Protein AF-0000000076354008 (afdb_homodimer)

Solvent-accessible surface area (backbone atoms only — not comparable to full-atom values): 15689 Å² total; per-residue (Å²): 130,70,55,73,62,83,75,73,84,52,68,39,46,54,53,15,53,52,26,42,50,52,46,31,65,68,26,72,56,60,65,68,57,54,39,51,48,44,28,48,53,22,58,41,40,62,17,55,26,53,34,47,40,30,50,56,53,35,44,76,72,66,53,53,67,70,52,66,71,35,50,87,50,47,90,81,48,86,83,58,52,73,61,53,48,25,49,47,52,38,44,51,21,31,67,49,20,56,77,75,41,81,32,43,42,71,68,45,49,50,54,29,53,74,70,34,53,71,56,29,49,49,18,52,41,48,47,49,15,51,44,52,22,50,34,30,40,38,46,50,34,36,50,58,56,85,64,74,132,129,70,55,73,63,83,74,72,84,52,66,40,45,52,52,15,52,52,26,42,50,52,47,30,65,68,25,72,58,57,65,67,56,52,39,51,47,43,27,47,53,20,59,41,41,62,17,56,25,52,34,48,39,30,51,55,52,35,44,76,71,67,51,53,66,68,52,66,69,36,53,88,50,47,91,80,48,87,83,59,53,71,62,54,47,24,50,47,51,39,44,52,23,32,67,49,20,56,78,75,40,81,32,43,43,70,67,44,48,51,53,29,53,74,69,35,54,71,56,28,48,50,19,52,41,48,46,47,14,50,45,51,22,48,34,28,40,36,46,50,32,36,50,58,56,85,64,74,131

Radius of gyration: 18.56 Å; Cα contacts (8 Å, |Δi|>4): 445; chains: 2; bounding box: 44×52×42 Å

Organism: Streptomyces venezuelae (NCBI:txid54571)

pLDDT: mean 92.43, std 8.51, range [55.78, 98.44]

InterPro domains:
  IPR003779 Alkyl hydroperoxide reductase AhpD/CMD-like [PF02627] (11-93)
  IPR004675 Alkylhydroperoxidase AhpD core [TIGR00778] (28-76)
  IPR029032 AhpD-like [G3DSA:1.20.1290.10] (2-147)
  IPR029032 AhpD-like [SSF69118] (8-143)

Secondary structure (DSSP, 8-state):
---S--PPPPHHHHHHHHHHHHHHHTT---HHHHHHHHHHHHHHHT-HHHHHHHHHHHHHTT--HHHHHHGGGGGG-SSS-HHHHHHHHHHHHHH--GGG---S-HHHHHHHHTT--HHHHHHHHHHHHHHHHHHHHHHHHTPPTT---/---S--PPPPHHHHHHHHHHHHHHHTT---HHHHHHHHHHHHHHHT-HHHHHHHHHHHHHTT--HHHHHHGGGGGG-SSS-HHHHHHHHHHHHHH--GGG---S-HHHHHHHHTT--HHHHHHHHHHHHHHHHHHHHHHHHTPPTT---

Foldseek 3Di:
DDFQDPDDDDVVVVVVVVVLVVLLVVLPDDPLLLLLLLLQLLVVLVQAQSNQLSVVVNVVVPDDPVCSVCSVVVVPDPPDDLQSVLLNLLLVLCSPCPDNRPRQDPVSVVSNVVPGPPSNVVSSSSSSVVSSVCSVVCVVRVPDHDDHD/DDFQDPDDDDVVVVVVVVVLVVLLVVLPDDPLLLLLLLLQLLVVLVQAQSNQLSVVVNVVVPDDPVCSVCSVVVVPDPPDDLQSVLLNLLLVLCSPCPDNRPRQDPVSVVSNVVPGPPSNVVSSSSSSVVSSVCSVVCVVRVPDHDDHD

Structure (mmCIF, N/CA/C/O backbone):
data_AF-0000000076354008-model_v1
#
loop_
_entity.id
_entity.type
_entity.pdbx_description
1 polymer Alkylhydroperoxidase
#
loop_
_atom_site.group_PDB
_atom_site.id
_atom_site.type_symbol
_atom_site.label_atom_id
_atom_site.label_alt_id
_atom_site.label_comp_id
_atom_site.label_asym_id
_atom_site.label_entity_id
_atom_site.label_seq_id
_atom_site.pdbx_PDB_ins_code
_atom_site.Cartn_x
_atom_site.Cartn_y
_atom_site.Cartn_z
_atom_site.occupancy
_atom_site.B_iso_or_equiv
_atom_site.auth_seq_id
_atom_site.auth_comp_id
_atom_site.auth_asym_id
_atom_site.auth_atom_id
_atom_site.pdbx_PDB_model_num
ATOM 1 N N . MET A 1 1 ? 21.531 -6.805 8.617 1 60.81 1 MET A N 1
ATOM 2 C CA . MET A 1 1 ? 20.828 -7.539 7.574 1 60.81 1 MET A CA 1
ATOM 3 C C . MET A 1 1 ? 21.016 -6.867 6.215 1 60.81 1 MET A C 1
ATOM 5 O O . MET A 1 1 ? 21.156 -5.648 6.137 1 60.81 1 MET A O 1
ATOM 9 N N . GLU A 1 2 ? 21.469 -7.582 5.234 1 74.44 2 GLU A N 1
ATOM 10 C CA . GLU A 1 2 ? 21.734 -7.066 3.893 1 74.44 2 GLU A CA 1
ATOM 11 C C . GLU A 1 2 ? 20.469 -7.086 3.039 1 74.44 2 GLU A C 1
ATOM 13 O O . GLU A 1 2 ? 19.578 -7.906 3.262 1 74.44 2 GLU A O 1
ATOM 18 N N . ALA A 1 3 ? 20.453 -6.113 2.117 1 80 3 ALA A N 1
ATOM 19 C CA . ALA A 1 3 ? 19.328 -6.078 1.177 1 80 3 ALA A CA 1
ATOM 20 C C . ALA A 1 3 ? 19.25 -7.379 0.385 1 80 3 ALA A C 1
ATOM 22 O O . ALA A 1 3 ? 20.266 -7.938 -0.019 1 80 3 ALA A O 1
ATOM 23 N N . ARG A 1 4 ? 18.047 -7.883 0.101 1 85.75 4 ARG A N 1
ATOM 24 C CA . ARG A 1 4 ? 17.828 -9.172 -0.548 1 85.75 4 ARG A CA 1
ATOM 25 C C . ARG A 1 4 ? 17.969 -9.055 -2.062 1 85.75 4 ARG A C 1
ATOM 27 O O . ARG A 1 4 ? 18.172 -10.055 -2.752 1 85.75 4 ARG A O 1
ATOM 34 N N . MET A 1 5 ? 17.734 -7.844 -2.535 1 80.94 5 MET A N 1
ATOM 35 C CA . MET A 1 5 ? 17.812 -7.645 -3.979 1 80.94 5 MET A CA 1
ATOM 36 C C . MET A 1 5 ? 18.859 -6.594 -4.328 1 80.94 5 MET A C 1
ATOM 38 O O . MET A 1 5 ? 19.047 -5.625 -3.592 1 80.94 5 MET A O 1
ATOM 42 N N . LYS A 1 6 ? 19.547 -6.957 -5.363 1 68.06 6 LYS A N 1
ATOM 43 C CA . LYS A 1 6 ? 20.562 -6.047 -5.871 1 68.06 6 LYS A CA 1
ATOM 44 C C . LYS A 1 6 ? 20.047 -5.242 -7.059 1 68.06 6 LYS A C 1
ATOM 46 O O . LYS A 1 6 ? 20.781 -4.441 -7.641 1 68.06 6 LYS A O 1
ATOM 51 N N . ALA A 1 7 ? 18.906 -5.512 -7.355 1 63.34 7 ALA A N 1
ATOM 52 C CA . ALA A 1 7 ? 18.5 -5.059 -8.68 1 63.34 7 ALA A CA 1
ATOM 53 C C . ALA A 1 7 ? 18.328 -3.539 -8.711 1 63.34 7 ALA A C 1
ATOM 55 O O . ALA A 1 7 ? 17.969 -2.924 -7.703 1 63.34 7 ALA A O 1
ATOM 56 N N . ALA A 1 8 ? 18.875 -2.936 -9.781 1 60.31 8 ALA A N 1
ATOM 57 C CA . ALA A 1 8 ? 18.797 -1.521 -10.133 1 60.31 8 ALA A CA 1
ATOM 58 C C . ALA A 1 8 ? 17.344 -1.045 -10.211 1 60.31 8 ALA A C 1
ATOM 60 O O . ALA A 1 8 ? 16.438 -1.842 -10.461 1 60.31 8 ALA A O 1
ATOM 61 N N . ALA A 1 9 ? 17.281 0.147 -10.086 1 67.5 9 ALA A N 1
ATOM 62 C CA . ALA A 1 9 ? 15.984 0.809 -10.203 1 67.5 9 ALA A CA 1
ATOM 63 C C . ALA A 1 9 ? 15.391 0.615 -11.594 1 67.5 9 ALA A C 1
ATOM 65 O O . ALA A 1 9 ? 16.078 0.789 -12.602 1 67.5 9 ALA A O 1
ATOM 66 N N . ASN A 1 10 ? 14.266 0.086 -11.789 1 85.88 10 ASN A N 1
ATOM 67 C CA . ASN A 1 10 ? 13.492 -0.002 -13.023 1 85.88 10 ASN A CA 1
ATOM 68 C C . ASN A 1 10 ? 13 1.37 -13.477 1 85.88 10 ASN A C 1
ATOM 70 O O . ASN A 1 10 ? 12.281 2.053 -12.75 1 85.88 10 ASN A O 1
ATOM 74 N N . PRO A 1 11 ? 13.445 1.815 -14.703 1 89.56 11 PRO A N 1
ATOM 75 C CA . PRO A 1 11 ? 13.094 3.16 -15.164 1 89.56 11 PRO A CA 1
ATOM 76 C C . PRO A 1 11 ? 11.586 3.404 -15.172 1 89.56 11 PRO A C 1
ATOM 78 O O . PRO A 1 11 ? 11.141 4.527 -14.914 1 89.56 11 PRO A O 1
ATOM 81 N N . ASP A 1 12 ? 10.836 2.43 -15.469 1 92.62 12 ASP A N 1
ATOM 82 C CA . ASP A 1 12 ? 9.383 2.588 -15.461 1 92.62 12 ASP A CA 1
ATOM 83 C C . ASP A 1 12 ? 8.867 2.869 -14.047 1 92.62 12 ASP A C 1
ATOM 85 O O . ASP A 1 12 ? 7.957 3.68 -13.867 1 92.62 12 ASP A O 1
ATOM 89 N N . VAL A 1 13 ? 9.461 2.207 -13.117 1 93.19 13 VAL A N 1
ATOM 90 C CA . VAL A 1 13 ? 9.062 2.43 -11.734 1 93.19 13 VAL A CA 1
ATOM 91 C C . VAL A 1 13 ? 9.438 3.848 -11.305 1 93.19 13 VAL A C 1
ATOM 93 O O . VAL A 1 13 ? 8.641 4.551 -10.688 1 93.19 13 VAL A O 1
ATOM 96 N N . THR A 1 14 ? 10.609 4.227 -11.711 1 93.31 14 THR A N 1
ATOM 97 C CA . THR A 1 14 ? 11.062 5.57 -11.391 1 93.31 14 THR A CA 1
ATOM 98 C C . THR A 1 14 ? 10.133 6.621 -11.984 1 93.31 14 THR A C 1
ATOM 100 O O . THR A 1 14 ? 9.727 7.562 -11.305 1 93.31 14 THR A O 1
ATOM 103 N N . THR A 1 15 ? 9.766 6.465 -13.211 1 94.56 15 THR A N 1
ATOM 104 C CA . THR A 1 15 ? 8.859 7.379 -13.891 1 94.56 15 THR A CA 1
ATOM 105 C C . THR A 1 15 ? 7.496 7.395 -13.203 1 94.56 15 THR A C 1
ATOM 107 O O . THR A 1 15 ? 6.906 8.461 -13 1 94.56 15 THR A O 1
ATOM 110 N N . ALA A 1 16 ? 6.996 6.289 -12.852 1 95.69 16 ALA A N 1
ATOM 111 C CA . ALA A 1 16 ? 5.703 6.18 -12.18 1 95.69 16 ALA A CA 1
ATOM 112 C C . ALA A 1 16 ? 5.703 6.941 -10.852 1 95.69 16 ALA A C 1
ATOM 114 O O . ALA A 1 16 ? 4.785 7.719 -10.578 1 95.69 16 ALA A O 1
ATOM 115 N N . ILE A 1 17 ? 6.77 6.727 -10.078 1 94.88 17 ILE A N 1
ATOM 116 C CA . ILE A 1 17 ? 6.875 7.363 -8.773 1 94.88 17 ILE A CA 1
ATOM 117 C C . ILE A 1 17 ? 6.914 8.883 -8.945 1 94.88 17 ILE A C 1
ATOM 119 O O . ILE A 1 17 ? 6.281 9.617 -8.18 1 94.88 17 ILE A O 1
ATOM 123 N N . GLN A 1 18 ? 7.582 9.375 -9.938 1 95.19 18 GLN A N 1
ATOM 124 C CA . GLN A 1 18 ? 7.664 10.805 -10.219 1 95.19 18 GLN A CA 1
ATOM 125 C C . GLN A 1 18 ? 6.285 11.383 -10.516 1 95.19 18 GLN A C 1
ATOM 127 O O . GLN A 1 18 ? 5.941 12.461 -10.023 1 95.19 18 GLN A O 1
ATOM 132 N N . HIS A 1 19 ? 5.523 10.68 -11.281 1 95.44 19 HIS A N 1
ATOM 133 C CA . HIS A 1 19 ? 4.18 11.148 -11.609 1 95.44 19 HIS A CA 1
ATOM 134 C C . HIS A 1 19 ? 3.271 11.117 -10.383 1 95.44 19 HIS A C 1
ATOM 136 O O . HIS A 1 19 ? 2.418 11.992 -10.227 1 95.44 19 HIS A O 1
ATOM 142 N N . LEU A 1 20 ? 3.434 10.172 -9.547 1 96.69 20 LEU A N 1
ATOM 143 C CA . LEU A 1 20 ? 2.625 10.117 -8.336 1 96.69 20 LEU A CA 1
ATOM 144 C C . LEU A 1 20 ? 2.945 11.281 -7.41 1 96.69 20 LEU A C 1
ATOM 146 O O . LEU A 1 20 ? 2.039 11.922 -6.871 1 96.69 20 LEU A O 1
ATOM 150 N N . TYR A 1 21 ? 4.238 11.594 -7.289 1 95.75 21 TYR A N 1
ATOM 151 C CA . TYR A 1 21 ? 4.605 12.734 -6.457 1 95.75 21 TYR A CA 1
ATOM 152 C C . TYR A 1 21 ? 4.102 14.039 -7.066 1 95.75 21 TYR A C 1
ATOM 154 O O . TYR A 1 21 ? 3.678 14.945 -6.348 1 95.75 21 TYR A O 1
ATOM 162 N N . LYS A 1 22 ? 4.203 14.133 -8.391 1 95.81 22 LYS A N 1
ATOM 163 C CA . LYS A 1 22 ? 3.652 15.312 -9.062 1 95.81 22 LYS A CA 1
ATOM 164 C C . LYS A 1 22 ? 2.172 15.484 -8.734 1 95.81 22 LYS A C 1
ATOM 166 O O . LYS A 1 22 ? 1.725 16.594 -8.422 1 95.81 22 LYS A O 1
ATOM 171 N N . ALA A 1 23 ? 1.402 14.445 -8.758 1 95.81 23 ALA A N 1
ATOM 172 C CA . ALA A 1 23 ? -0.022 14.477 -8.438 1 95.81 23 ALA A CA 1
ATOM 173 C C . ALA A 1 23 ? -0.248 14.875 -6.98 1 95.81 23 ALA A C 1
ATOM 175 O O . ALA A 1 23 ? -1.118 15.695 -6.684 1 95.81 23 ALA A O 1
ATOM 176 N N . ILE A 1 24 ? 0.525 14.32 -6.102 1 96.94 24 ILE A N 1
ATOM 177 C CA . ILE A 1 24 ? 0.401 14.602 -4.672 1 96.94 24 ILE A CA 1
ATOM 178 C C . ILE A 1 24 ? 0.664 16.078 -4.414 1 96.94 24 ILE A C 1
ATOM 180 O O . ILE A 1 24 ? -0.13 16.75 -3.75 1 96.94 24 ILE A O 1
ATOM 184 N N . HIS A 1 25 ? 1.721 16.609 -5 1 95.12 25 HIS A N 1
ATOM 185 C CA . HIS A 1 25 ? 2.15 17.969 -4.711 1 95.12 25 HIS A CA 1
ATOM 186 C C . HIS A 1 25 ? 1.235 18.984 -5.383 1 95.12 25 HIS A C 1
ATOM 188 O O . HIS A 1 25 ? 1.152 20.141 -4.945 1 95.12 25 HIS A O 1
ATOM 194 N N . SER A 1 26 ? 0.533 18.531 -6.348 1 94.88 26 SER A N 1
ATOM 195 C CA . SER A 1 26 ? -0.399 19.438 -7.023 1 94.88 26 SER A CA 1
ATOM 196 C C . SER A 1 26 ? -1.698 19.578 -6.234 1 94.88 26 SER A C 1
ATOM 198 O O . SER A 1 26 ? -2.514 20.453 -6.523 1 94.88 26 SER A O 1
ATOM 200 N N . GLY A 1 27 ? -1.878 18.781 -5.184 1 94.44 27 GLY A N 1
ATOM 201 C CA . GLY A 1 27 ? -3.133 18.719 -4.453 1 94.44 27 GLY A CA 1
ATOM 202 C C . GLY A 1 27 ? -3.309 19.859 -3.473 1 94.44 27 GLY A C 1
ATOM 203 O O . GLY A 1 27 ? -4.406 20.094 -2.961 1 94.44 27 GLY A O 1
ATOM 204 N N . GLY A 1 28 ? -2.176 20.609 -3.139 1 94.94 28 GLY A N 1
ATOM 205 C CA . GLY A 1 28 ? -2.303 21.812 -2.336 1 94.94 28 GLY A CA 1
ATOM 206 C C . GLY A 1 28 ? -2.139 21.562 -0.849 1 94.94 28 GLY A C 1
ATOM 207 O O . GLY A 1 28 ? -2.479 22.406 -0.027 1 94.94 28 GLY A O 1
ATOM 208 N N . VAL A 1 29 ? -1.709 20.391 -0.455 1 96.5 29 VAL A N 1
ATOM 209 C CA . VAL A 1 29 ? -1.457 20.078 0.951 1 96.5 29 VAL A CA 1
ATOM 210 C C . VAL A 1 29 ? -0.047 20.531 1.33 1 96.5 29 VAL A C 1
ATOM 212 O O . VAL A 1 29 ? 0.897 20.344 0.558 1 96.5 29 VAL A O 1
ATOM 215 N N . ASP A 1 30 ? 0.058 21.141 2.477 1 95.38 30 ASP A N 1
ATOM 216 C CA . ASP A 1 30 ? 1.363 21.547 2.988 1 95.38 30 ASP A CA 1
ATOM 217 C C . ASP A 1 30 ? 2.35 20.391 2.965 1 95.38 30 ASP A C 1
ATOM 219 O O . ASP A 1 30 ? 2.035 19.297 3.432 1 95.38 30 ASP A O 1
ATOM 223 N N . HIS A 1 31 ? 3.535 20.656 2.418 1 93.88 31 HIS A N 1
ATOM 224 C CA . HIS A 1 31 ? 4.547 19.609 2.275 1 93.88 31 HIS A CA 1
ATOM 225 C C . HIS A 1 31 ? 4.992 19.094 3.637 1 93.88 31 HIS A C 1
ATOM 227 O O . HIS A 1 31 ? 5.309 17.906 3.779 1 93.88 31 HIS A O 1
ATOM 233 N N . ARG A 1 32 ? 4.992 19.906 4.598 1 93.88 32 ARG A N 1
ATOM 234 C CA . ARG A 1 32 ? 5.379 19.469 5.934 1 93.88 32 ARG A CA 1
ATOM 235 C C . ARG A 1 32 ? 4.391 18.453 6.492 1 93.88 32 ARG A C 1
ATOM 237 O O . ARG A 1 32 ? 4.785 17.5 7.16 1 93.88 32 ARG A O 1
ATOM 244 N N . LEU A 1 33 ? 3.146 18.688 6.227 1 96.06 33 LEU A N 1
ATOM 245 C CA . LEU A 1 33 ? 2.129 17.734 6.652 1 96.06 33 LEU A CA 1
ATOM 246 C C . LEU A 1 33 ? 2.293 16.406 5.922 1 96.06 33 LEU A C 1
ATOM 248 O O . LEU A 1 33 ? 2.24 15.336 6.543 1 96.06 33 LEU A O 1
ATOM 252 N N . LEU A 1 34 ? 2.551 16.484 4.633 1 96.94 34 LEU A N 1
ATOM 253 C CA . LEU A 1 34 ? 2.764 15.258 3.865 1 96.94 34 LEU A CA 1
ATOM 254 C C . LEU A 1 34 ? 3.941 14.469 4.422 1 96.94 34 LEU A C 1
ATOM 256 O O . LEU A 1 34 ? 3.896 13.234 4.48 1 96.94 34 LEU A O 1
ATOM 260 N N . GLY A 1 35 ? 4.988 15.148 4.832 1 95.62 35 GLY A N 1
ATOM 261 C CA . GLY A 1 35 ? 6.125 14.492 5.461 1 95.62 35 GLY A CA 1
ATOM 262 C C . GLY A 1 35 ? 5.77 13.805 6.766 1 95.62 35 GLY A C 1
ATOM 263 O O . GLY A 1 35 ? 6.234 12.695 7.031 1 95.62 35 GLY A O 1
ATOM 264 N N . LEU A 1 36 ? 4.961 14.422 7.562 1 96.25 36 LEU A N 1
ATOM 265 C CA . LEU A 1 36 ? 4.516 13.828 8.82 1 96.25 36 LEU A CA 1
ATOM 266 C C . LEU A 1 36 ? 3.701 12.57 8.562 1 96.25 36 LEU A C 1
ATOM 268 O O . LEU A 1 36 ? 3.836 11.578 9.289 1 96.25 36 LEU A O 1
ATOM 272 N N . LEU A 1 37 ? 2.844 12.641 7.547 1 97.62 37 LEU A N 1
ATOM 273 C CA . LEU A 1 37 ? 2.025 11.484 7.211 1 97.62 37 LEU A CA 1
ATOM 274 C C . LEU A 1 37 ? 2.898 10.32 6.738 1 97.62 37 LEU A C 1
ATOM 276 O O . LEU A 1 37 ? 2.688 9.18 7.148 1 97.62 37 LEU A O 1
ATOM 280 N N . HIS A 1 38 ? 3.9 10.625 5.883 1 97.38 38 HIS A N 1
ATOM 281 C CA . HIS A 1 38 ? 4.848 9.609 5.43 1 97.38 38 HIS A CA 1
ATOM 282 C C . HIS A 1 38 ? 5.559 8.953 6.609 1 97.38 38 HIS A C 1
ATOM 284 O O . HIS A 1 38 ? 5.695 7.73 6.656 1 97.38 38 HIS A O 1
ATOM 290 N N . LEU A 1 39 ? 5.977 9.742 7.527 1 96.62 39 LEU A N 1
ATOM 291 C CA . LEU A 1 39 ? 6.68 9.25 8.711 1 96.62 39 LEU A CA 1
ATOM 292 C C . LEU A 1 39 ? 5.777 8.344 9.539 1 96.62 39 LEU A C 1
ATOM 294 O O . LEU A 1 39 ? 6.156 7.215 9.875 1 96.62 39 LEU A O 1
ATOM 298 N N . ARG A 1 40 ? 4.57 8.812 9.844 1 97.69 40 ARG A N 1
ATOM 299 C CA . ARG A 1 40 ? 3.672 8.055 10.711 1 97.69 40 ARG A CA 1
ATOM 300 C C . ARG A 1 40 ? 3.279 6.73 10.062 1 97.69 40 ARG A C 1
ATOM 302 O O . ARG A 1 40 ? 3.283 5.688 10.719 1 97.69 40 ARG A O 1
ATOM 309 N N . VAL A 1 41 ? 2.953 6.797 8.773 1 98.06 41 VAL A N 1
ATOM 310 C CA . VAL A 1 41 ? 2.592 5.586 8.047 1 98.06 41 VAL A CA 1
ATOM 311 C C . VAL A 1 41 ? 3.77 4.613 8.047 1 98.06 41 VAL A C 1
ATOM 313 O O . VAL A 1 41 ? 3.59 3.412 8.273 1 98.06 41 VAL A O 1
ATOM 316 N N . SER A 1 42 ? 4.965 5.078 7.828 1 97 42 SER A N 1
ATOM 317 C CA . SER A 1 42 ? 6.16 4.238 7.812 1 97 42 SER A CA 1
ATOM 318 C C . SER A 1 42 ? 6.438 3.643 9.188 1 97 42 SER A C 1
ATOM 320 O O . SER A 1 42 ? 6.91 2.51 9.297 1 97 42 SER A O 1
ATOM 322 N N . GLN A 1 43 ? 6.148 4.414 10.234 1 95.38 43 GLN A N 1
ATOM 323 C CA . GLN A 1 43 ? 6.293 3.908 11.594 1 95.38 43 GLN A CA 1
ATOM 324 C C . GLN A 1 43 ? 5.344 2.738 11.844 1 95.38 43 GLN A C 1
ATOM 326 O O . GLN A 1 43 ? 5.73 1.742 12.461 1 95.38 43 GLN A O 1
ATOM 331 N N . ILE A 1 44 ? 4.094 2.885 11.367 1 96 44 ILE A N 1
ATOM 332 C CA . ILE A 1 44 ? 3.098 1.83 11.523 1 96 44 ILE A CA 1
ATOM 333 C C . ILE A 1 44 ? 3.592 0.548 10.859 1 96 44 ILE A C 1
ATOM 335 O O . ILE A 1 44 ? 3.447 -0.544 11.414 1 96 44 ILE A O 1
ATOM 339 N N . ASN A 1 45 ? 4.25 0.679 9.68 1 95.56 45 ASN A N 1
ATOM 340 C CA . ASN A 1 45 ? 4.586 -0.46 8.836 1 95.56 45 ASN A CA 1
ATOM 341 C C . ASN A 1 45 ? 6.004 -0.956 9.102 1 95.56 45 ASN A C 1
ATOM 343 O O . ASN A 1 45 ? 6.43 -1.966 8.531 1 95.56 45 ASN A O 1
ATOM 347 N N . GLY A 1 46 ? 6.793 -0.258 9.969 1 93.81 46 GLY A N 1
ATOM 348 C CA . GLY A 1 46 ? 8.133 -0.68 10.352 1 93.81 46 GLY A CA 1
ATOM 349 C C . GLY A 1 46 ? 9.133 -0.589 9.211 1 93.81 46 GLY A C 1
ATOM 350 O O . GLY A 1 46 ? 10.023 -1.433 9.094 1 93.81 46 GLY A O 1
ATOM 351 N N . CYS A 1 47 ? 8.984 0.293 8.359 1 94.31 47 CYS A N 1
ATOM 352 C CA . CYS A 1 47 ? 9.914 0.499 7.258 1 94.31 47 CYS A CA 1
ATOM 353 C C . CYS A 1 47 ? 11.039 1.447 7.664 1 94.31 47 CYS A C 1
ATOM 355 O O . CYS A 1 47 ? 10.906 2.666 7.543 1 94.31 47 CYS A O 1
ATOM 357 N N . SER A 1 48 ? 12.18 0.951 8.031 1 91.25 48 SER A N 1
ATOM 358 C CA . SER A 1 48 ? 13.258 1.72 8.648 1 91.25 48 SER A CA 1
ATOM 359 C C . SER A 1 48 ? 13.844 2.732 7.668 1 91.25 48 SER A C 1
ATOM 361 O O . SER A 1 48 ? 14.102 3.881 8.039 1 91.25 48 SER A O 1
ATOM 363 N N . PRO A 1 49 ? 14.031 2.35 6.387 1 91.44 49 PRO A N 1
ATOM 364 C CA . PRO A 1 49 ? 14.562 3.367 5.484 1 91.44 49 PRO A CA 1
ATOM 365 C C . PRO A 1 49 ? 13.578 4.5 5.215 1 91.44 49 PRO A C 1
ATOM 367 O O . PRO A 1 49 ? 13.984 5.648 5.031 1 91.44 49 PRO A O 1
ATOM 370 N N . CYS A 1 50 ? 12.359 4.254 5.176 1 94.06 50 CYS A N 1
ATOM 371 C CA . CYS A 1 50 ? 11.352 5.285 4.977 1 94.06 50 CYS A CA 1
ATOM 372 C C . CYS A 1 50 ? 11.273 6.215 6.18 1 94.06 50 CYS A C 1
ATOM 374 O O . CYS A 1 50 ? 11.148 7.43 6.023 1 94.06 50 CYS A O 1
ATOM 376 N N . VAL A 1 51 ? 11.367 5.609 7.387 1 93.81 51 VAL A N 1
ATOM 377 C CA . VAL A 1 51 ? 11.383 6.414 8.602 1 93.81 51 VAL A CA 1
ATOM 378 C C . VAL A 1 51 ? 12.602 7.332 8.602 1 93.81 51 VAL A C 1
ATOM 380 O O . VAL A 1 51 ? 12.477 8.539 8.812 1 93.81 51 VAL A O 1
ATOM 383 N N . HIS A 1 52 ? 13.695 6.746 8.266 1 92.06 52 HIS A N 1
ATOM 384 C CA . HIS A 1 52 ? 14.938 7.516 8.242 1 92.06 52 HIS A CA 1
ATOM 385 C C . HIS A 1 52 ? 14.859 8.648 7.219 1 92.06 52 HIS A C 1
ATOM 387 O O . HIS A 1 52 ? 15.125 9.805 7.551 1 92.06 52 HIS A O 1
ATOM 393 N N . ALA A 1 53 ? 14.477 8.32 6.023 1 90 53 ALA A N 1
ATOM 394 C CA . ALA A 1 53 ? 14.414 9.297 4.941 1 90 53 ALA A CA 1
ATOM 395 C C . ALA A 1 53 ? 13.43 10.414 5.266 1 90 53 ALA A C 1
ATOM 397 O O . ALA A 1 53 ? 13.68 11.586 4.957 1 90 53 ALA A O 1
ATOM 398 N N . SER A 1 54 ? 12.383 10.031 5.891 1 92.25 54 SER A N 1
ATOM 399 C CA . SER A 1 54 ? 11.359 11.016 6.234 1 92.25 54 SER A CA 1
ATOM 400 C C . SER A 1 54 ? 11.859 11.984 7.297 1 92.25 54 SER A C 1
ATOM 402 O O . SER A 1 54 ? 11.625 13.195 7.203 1 92.25 54 SER A O 1
ATOM 404 N N . VAL A 1 55 ? 12.5 11.484 8.258 1 92 55 VAL A N 1
ATOM 405 C CA . VAL A 1 55 ? 13.016 12.32 9.344 1 92 55 VAL A CA 1
ATOM 406 C C . VAL A 1 55 ? 14.07 13.281 8.797 1 92 55 VAL A C 1
ATOM 408 O O . VAL A 1 55 ? 14.039 14.477 9.094 1 92 55 VAL A O 1
ATOM 411 N N . VAL A 1 56 ? 14.945 12.781 7.965 1 91.31 56 VAL A N 1
ATOM 412 C CA . VAL A 1 56 ? 16 13.609 7.375 1 91.31 56 VAL A CA 1
ATOM 413 C C . VAL A 1 56 ? 15.375 14.727 6.543 1 91.31 56 VAL A C 1
ATOM 415 O O . VAL A 1 56 ? 15.727 15.891 6.703 1 91.31 56 VAL A O 1
ATOM 418 N N . ALA A 1 57 ? 14.406 14.375 5.727 1 90.62 57 ALA A N 1
ATOM 419 C CA . ALA A 1 57 ? 13.758 15.352 4.859 1 90.62 57 ALA A CA 1
ATOM 420 C C . ALA A 1 57 ? 12.977 16.375 5.68 1 90.62 57 ALA A C 1
ATOM 422 O O . ALA A 1 57 ? 13 17.578 5.375 1 90.62 57 ALA A O 1
ATOM 423 N N . ALA A 1 58 ? 12.281 15.93 6.691 1 91.75 58 ALA A N 1
ATOM 424 C CA . ALA A 1 58 ? 11.469 16.812 7.523 1 91.75 58 ALA A CA 1
ATOM 425 C C . ALA A 1 58 ? 12.336 17.797 8.297 1 91.75 58 ALA A C 1
ATOM 427 O O . ALA A 1 58 ? 12 18.969 8.422 1 91.75 58 ALA A O 1
ATOM 428 N N . ARG A 1 59 ? 13.406 17.312 8.766 1 91.56 59 ARG A N 1
ATOM 429 C CA . ARG A 1 59 ? 14.336 18.188 9.477 1 91.56 59 ARG A CA 1
ATOM 430 C C . ARG A 1 59 ? 14.875 19.281 8.555 1 91.56 59 ARG A C 1
ATOM 432 O O . ARG A 1 59 ? 14.961 20.438 8.945 1 91.56 59 ARG A O 1
ATOM 439 N N . LYS A 1 60 ? 15.266 18.891 7.426 1 91 60 LYS A N 1
ATOM 440 C CA . LYS A 1 60 ? 15.766 19.844 6.438 1 91 60 LYS A CA 1
ATOM 441 C C . LYS A 1 60 ? 14.719 20.906 6.102 1 91 60 LYS A C 1
ATOM 443 O O . LYS A 1 60 ? 15.055 22.062 5.828 1 91 60 LYS A O 1
ATOM 448 N N . ALA A 1 61 ? 13.5 20.516 6.223 1 90.12 61 ALA A N 1
ATOM 449 C CA . ALA A 1 61 ? 12.391 21.406 5.914 1 90.12 61 ALA A CA 1
ATOM 450 C C . ALA A 1 61 ? 12.016 22.25 7.129 1 90.12 61 ALA A C 1
ATOM 452 O O . ALA A 1 61 ? 11.086 23.062 7.066 1 90.12 61 ALA A O 1
ATOM 453 N N . GLY A 1 62 ? 12.625 22.031 8.289 1 90.94 62 GLY A N 1
ATOM 454 C CA . GLY A 1 62 ? 12.453 22.906 9.438 1 90.94 62 GLY A CA 1
ATOM 455 C C . GLY A 1 62 ? 11.539 22.328 10.5 1 90.94 62 GLY A C 1
ATOM 456 O O . GLY A 1 62 ? 11.156 23.016 11.445 1 90.94 62 GLY A O 1
ATOM 457 N N . GLU A 1 63 ? 11.148 21.047 10.336 1 93.19 63 GLU A N 1
ATOM 458 C CA . GLU A 1 63 ? 10.352 20.391 11.359 1 93.19 63 GLU A CA 1
ATOM 459 C C . GLU A 1 63 ? 11.148 20.203 12.648 1 93.19 63 GLU A C 1
ATOM 461 O O . GLU A 1 63 ? 12.352 19.922 12.594 1 93.19 63 GLU A O 1
ATOM 466 N N . SER A 1 64 ? 10.453 20.328 13.781 1 93.56 64 SER A N 1
ATOM 467 C CA . SER A 1 64 ? 11.141 20.172 15.062 1 93.56 64 SER A CA 1
ATOM 468 C C . SER A 1 64 ? 11.281 18.703 15.445 1 93.56 64 SER A C 1
ATOM 470 O O . SER A 1 64 ? 10.414 17.891 15.117 1 93.56 64 SER A O 1
ATOM 472 N N . ASP A 1 65 ? 12.336 18.438 16.188 1 92.75 65 ASP A N 1
ATOM 473 C CA . ASP A 1 65 ? 12.562 17.078 16.672 1 92.75 65 ASP A CA 1
ATOM 474 C C . ASP A 1 65 ? 11.445 16.641 17.609 1 92.75 65 ASP A C 1
ATOM 476 O O . ASP A 1 65 ? 11.055 15.469 17.625 1 92.75 65 ASP A O 1
ATOM 480 N N . ASP A 1 66 ? 10.977 17.578 18.406 1 92.44 66 ASP A N 1
ATOM 481 C CA . ASP A 1 66 ? 9.898 17.25 19.328 1 92.44 66 ASP A CA 1
ATOM 482 C C . ASP A 1 66 ? 8.68 16.703 18.562 1 92.44 66 ASP A C 1
ATOM 484 O O . ASP A 1 66 ? 8.094 15.703 18.969 1 92.44 66 ASP A O 1
ATOM 488 N N . ARG A 1 67 ? 8.344 17.375 17.5 1 93.75 67 ARG A N 1
ATOM 489 C CA . ARG A 1 67 ? 7.188 16.938 16.719 1 93.75 67 ARG A CA 1
ATOM 490 C C . ARG A 1 67 ? 7.477 15.617 16.016 1 93.75 67 ARG A C 1
ATOM 492 O O . ARG A 1 67 ? 6.629 14.727 15.984 1 93.75 67 ARG A O 1
ATOM 499 N N . LEU A 1 68 ? 8.703 15.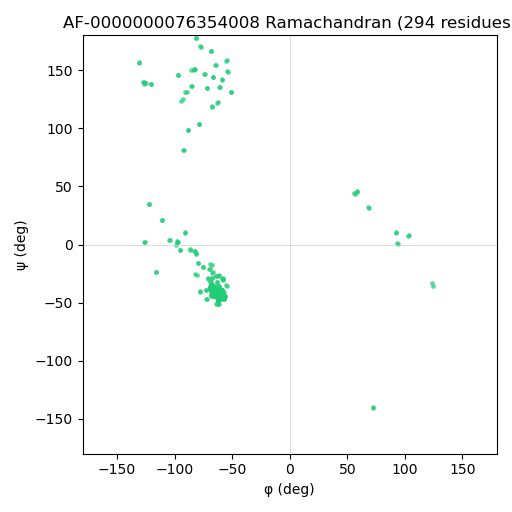438 15.523 1 94.75 68 LEU A N 1
ATOM 500 C CA . LEU A 1 68 ? 9.07 14.227 14.797 1 94.75 68 LEU A CA 1
ATOM 501 C C . LEU A 1 68 ? 9.117 13.023 15.734 1 94.75 68 LEU A C 1
ATOM 503 O O . LEU A 1 68 ? 8.664 11.938 15.383 1 94.75 68 LEU A O 1
ATOM 507 N N . HIS A 1 69 ? 9.578 13.25 16.984 1 90.75 69 HIS A N 1
ATOM 508 C CA . HIS A 1 69 ? 9.656 12.164 17.953 1 90.75 69 HIS A CA 1
ATOM 509 C C . HIS A 1 69 ? 8.266 11.742 18.422 1 90.75 69 HIS A C 1
ATOM 511 O O . HIS A 1 69 ? 8.039 10.562 18.719 1 90.75 69 HIS A O 1
ATOM 517 N N . ASN A 1 70 ? 7.367 12.703 18.391 1 92.69 70 ASN A N 1
ATOM 518 C CA . ASN A 1 70 ? 6.113 12.445 19.094 1 92.69 70 ASN A CA 1
ATOM 519 C C . ASN A 1 70 ? 4.977 12.148 18.125 1 92.69 70 ASN A C 1
ATOM 521 O O . ASN A 1 70 ? 3.844 11.906 18.547 1 92.69 70 ASN A O 1
ATOM 525 N N . VAL A 1 71 ? 5.301 12.086 16.875 1 94.75 71 VAL A N 1
ATOM 526 C CA . VAL A 1 71 ? 4.223 11.828 15.914 1 94.75 71 VAL A CA 1
ATOM 527 C C . VAL A 1 71 ? 3.588 10.469 16.203 1 94.75 71 VAL A C 1
ATOM 529 O O . VAL A 1 71 ? 2.389 10.289 15.992 1 94.75 71 VAL A O 1
ATOM 532 N N . VAL A 1 72 ? 4.305 9.516 16.781 1 93.44 72 VAL A N 1
ATOM 533 C CA . VAL A 1 72 ? 3.809 8.188 17.109 1 93.44 72 VAL A CA 1
ATOM 534 C C . VAL A 1 72 ? 2.748 8.281 18.203 1 93.44 72 VAL A C 1
ATOM 536 O O . VAL A 1 72 ? 1.863 7.43 18.297 1 93.44 72 VAL A O 1
ATOM 539 N N . ALA A 1 73 ? 2.762 9.344 19.016 1 93.88 73 ALA A N 1
ATOM 540 C CA . ALA A 1 73 ? 1.824 9.57 20.125 1 93.88 73 ALA A CA 1
ATOM 541 C C . ALA A 1 73 ? 1.085 10.891 19.938 1 93.88 73 ALA A C 1
ATOM 543 O O . ALA A 1 73 ? 0.802 11.586 20.922 1 93.88 73 ALA A O 1
ATOM 544 N N . TRP A 1 74 ? 0.818 11.203 18.703 1 95.62 74 TRP A N 1
ATOM 545 C CA . TRP A 1 74 ? 0.289 12.523 18.391 1 95.62 74 TRP A CA 1
ATOM 546 C C . TRP A 1 74 ? -1.017 12.781 19.141 1 95.62 74 TRP A C 1
ATOM 548 O O . TRP A 1 74 ? -1.341 13.922 19.453 1 95.62 74 TRP A O 1
ATOM 558 N N . ARG A 1 75 ? -1.814 11.797 19.453 1 94.81 75 ARG A N 1
ATOM 559 C CA . ARG A 1 75 ? -3.115 11.961 20.094 1 94.81 75 ARG A CA 1
ATOM 560 C C . ARG A 1 75 ? -2.967 12.547 21.5 1 94.81 75 ARG A C 1
ATOM 562 O O . ARG A 1 75 ? -3.855 13.258 21.969 1 94.81 75 ARG A O 1
ATOM 569 N N . GLU A 1 76 ? -1.864 12.297 22.062 1 92.44 76 GLU A N 1
ATOM 570 C CA . GLU A 1 76 ? -1.702 12.625 23.469 1 92.44 76 GLU A CA 1
ATOM 571 C C . GLU A 1 76 ? -0.712 13.773 23.656 1 92.44 76 GLU A C 1
ATOM 573 O O . GLU A 1 76 ? -0.096 13.898 24.719 1 92.44 76 GLU A O 1
ATOM 578 N N . THR A 1 77 ? -0.492 14.562 22.609 1 91.06 77 THR A N 1
ATOM 579 C CA . THR A 1 77 ? 0.413 15.703 22.719 1 91.06 77 THR A CA 1
ATOM 580 C C . THR A 1 77 ? -0.246 16.953 22.156 1 91.06 77 THR A C 1
ATOM 582 O O . THR A 1 77 ? -1.15 16.875 21.328 1 91.06 77 THR A O 1
ATOM 585 N N . PRO A 1 78 ? 0.217 18.094 22.594 1 93.38 78 PRO A N 1
ATOM 586 C CA . PRO A 1 78 ? -0.352 19.344 22.078 1 93.38 78 PRO A CA 1
ATOM 587 C C . PRO A 1 78 ? 0.384 19.875 20.859 1 93.38 78 PRO A C 1
ATOM 589 O O . PRO A 1 78 ? 0.138 21 20.422 1 93.38 78 PRO A O 1
ATOM 592 N N . PHE A 1 79 ? 1.286 19.109 20.25 1 94.62 79 PHE A N 1
ATOM 593 C CA . PHE A 1 79 ? 2.26 19.609 19.281 1 94.62 79 PHE A CA 1
ATOM 594 C C . PHE A 1 79 ? 1.638 19.703 17.891 1 94.62 79 PHE A C 1
ATOM 596 O O . PHE A 1 79 ? 2.24 20.266 16.969 1 94.62 79 PHE A O 1
ATOM 603 N N . TYR A 1 80 ? 0.438 19.266 17.672 1 97 80 TYR A N 1
ATOM 604 C CA . TYR A 1 80 ? -0.142 19.172 16.328 1 97 80 TYR A CA 1
ATOM 605 C C . TYR A 1 80 ? -1.465 19.938 16.266 1 97 80 TYR A C 1
ATOM 607 O O . TYR A 1 80 ? -2.262 19.891 17.203 1 97 80 TYR A O 1
ATOM 615 N N . SER A 1 81 ? -1.633 20.641 15.156 1 97 81 SER A N 1
ATOM 616 C CA . SER A 1 81 ? -2.865 21.375 14.922 1 97 81 SER A CA 1
ATOM 617 C C . SER A 1 81 ? -4.043 20.438 14.695 1 97 81 SER A C 1
ATOM 619 O O . SER A 1 81 ? -3.855 19.234 14.484 1 97 81 SER A O 1
ATOM 621 N N . GLU A 1 82 ? -5.262 20.922 14.742 1 96.94 82 GLU A N 1
ATOM 622 C CA . GLU A 1 82 ? -6.453 20.125 14.477 1 96.94 82 GLU A CA 1
ATOM 623 C C . GLU A 1 82 ? -6.434 19.547 13.062 1 96.94 82 GLU A C 1
ATOM 625 O O . GLU A 1 82 ? -6.879 18.422 12.844 1 96.94 82 GLU A O 1
ATOM 630 N N . GLU A 1 83 ? -5.934 20.375 12.164 1 97.25 83 GLU A N 1
ATOM 631 C CA . GLU A 1 83 ? -5.785 19.922 10.789 1 97.25 83 GLU A CA 1
ATOM 632 C C . GLU A 1 83 ? -4.82 18.75 10.688 1 97.25 83 GLU A C 1
ATOM 634 O O . GLU A 1 83 ? -5.113 17.75 10.031 1 97.25 83 GLU A O 1
ATOM 639 N N . GLU A 1 84 ? -3.705 18.859 11.328 1 97.69 84 GLU A N 1
ATOM 640 C CA . GLU A 1 84 ? -2.713 17.797 11.328 1 97.69 84 GLU A CA 1
ATOM 641 C C . GLU A 1 84 ? -3.264 16.531 11.992 1 97.69 84 GLU A C 1
ATOM 643 O O . GLU A 1 84 ? -3.053 15.422 11.5 1 97.69 84 GLU A O 1
ATOM 648 N N . ARG A 1 85 ? -3.977 16.719 13.055 1 97.88 85 ARG A N 1
ATOM 649 C CA . ARG A 1 85 ? -4.555 15.602 13.781 1 97.88 85 ARG A CA 1
ATOM 650 C C . ARG A 1 85 ? -5.566 14.852 12.922 1 97.88 85 ARG A C 1
ATOM 652 O O . ARG A 1 85 ? -5.598 13.617 12.914 1 97.88 85 ARG A O 1
ATOM 659 N N . ALA A 1 86 ? -6.379 15.57 12.234 1 98.25 86 ALA A N 1
ATOM 660 C CA . ALA A 1 86 ? -7.363 14.961 11.344 1 98.25 86 ALA A CA 1
ATOM 661 C C . ALA A 1 86 ? -6.68 14.164 10.234 1 98.25 86 ALA A C 1
ATOM 663 O O . ALA A 1 86 ? -7.113 13.055 9.898 1 98.25 86 ALA A O 1
ATOM 664 N N . ALA A 1 87 ? -5.629 14.766 9.68 1 98.44 87 ALA A N 1
ATOM 665 C CA . ALA A 1 87 ? -4.895 14.086 8.617 1 98.44 87 ALA A CA 1
ATOM 666 C C . ALA A 1 87 ? -4.195 12.836 9.141 1 98.44 87 ALA A C 1
ATOM 668 O O . ALA A 1 87 ? -4.168 11.805 8.461 1 98.44 87 ALA A O 1
ATOM 669 N N . LEU A 1 88 ? -3.621 12.898 10.305 1 98.44 88 LEU A N 1
ATOM 670 C CA . LEU A 1 88 ? -2.951 11.758 10.922 1 98.44 88 LEU A CA 1
ATOM 671 C C . LEU A 1 88 ? -3.945 10.641 11.219 1 98.44 88 LEU A C 1
ATOM 673 O O . LEU A 1 88 ? -3.652 9.461 10.992 1 98.44 88 LEU A O 1
ATOM 677 N N . ALA A 1 89 ? -5.125 11.008 11.727 1 98.25 89 ALA A N 1
ATOM 678 C CA . ALA A 1 89 ? -6.168 10.016 11.977 1 98.25 89 ALA A CA 1
ATOM 679 C C . ALA A 1 89 ? -6.57 9.312 10.68 1 98.25 89 ALA A C 1
ATOM 681 O O . ALA A 1 89 ? -6.723 8.094 10.656 1 98.25 89 ALA A O 1
ATOM 682 N N . LEU A 1 90 ? -6.754 10.094 9.672 1 98.25 90 LEU A N 1
ATOM 683 C CA . LEU A 1 90 ? -7.102 9.547 8.367 1 98.25 90 LEU A CA 1
ATOM 684 C C . LEU A 1 90 ? -6.008 8.617 7.855 1 98.25 90 LEU A C 1
ATOM 686 O O . LEU A 1 90 ? -6.301 7.523 7.363 1 98.25 90 LEU A O 1
ATOM 690 N N . ALA A 1 91 ? -4.754 9.055 7.973 1 98.38 91 ALA A N 1
ATOM 691 C CA . ALA A 1 91 ? -3.623 8.266 7.496 1 98.38 91 ALA A CA 1
ATOM 692 C C . ALA A 1 91 ? -3.537 6.93 8.234 1 98.38 91 ALA A C 1
ATOM 694 O O . ALA A 1 91 ? -3.32 5.887 7.613 1 98.38 91 ALA A O 1
ATOM 695 N N . GLU A 1 92 ? -3.707 6.93 9.539 1 97.88 92 GLU A N 1
ATOM 696 C CA . GLU A 1 92 ? -3.67 5.699 10.328 1 97.88 92 GLU A CA 1
ATOM 697 C C . GLU A 1 92 ? -4.793 4.75 9.914 1 97.88 92 GLU A C 1
ATOM 699 O O . GLU A 1 92 ? -4.559 3.553 9.719 1 97.88 92 GLU A O 1
ATOM 704 N N . ALA A 1 93 ? -5.969 5.344 9.797 1 97.88 93 ALA A N 1
ATOM 705 C CA . ALA A 1 93 ? -7.133 4.527 9.453 1 97.88 93 ALA A CA 1
ATOM 706 C C . ALA A 1 93 ? -6.996 3.932 8.055 1 97.88 93 ALA A C 1
ATOM 708 O O . ALA A 1 93 ? -7.324 2.762 7.84 1 97.88 93 ALA A O 1
ATOM 709 N N . ALA A 1 94 ? -6.523 4.738 7.105 1 97.38 94 ALA A N 1
ATOM 710 C CA . ALA A 1 94 ? -6.367 4.273 5.727 1 97.38 94 ALA A CA 1
ATOM 711 C C . ALA A 1 94 ? -5.273 3.217 5.629 1 97.38 94 ALA A C 1
ATOM 713 O O . ALA A 1 94 ? -5.277 2.393 4.707 1 97.38 94 ALA A O 1
ATOM 714 N N . THR A 1 95 ? -4.289 3.271 6.496 1 97.88 95 THR A N 1
ATOM 715 C CA . THR A 1 95 ? -3.193 2.309 6.512 1 97.88 95 THR A CA 1
ATOM 716 C C . THR A 1 95 ? -3.637 0.996 7.152 1 97.88 95 THR A C 1
ATOM 718 O O . THR A 1 95 ? -3.326 -0.084 6.645 1 97.88 95 THR A O 1
ATOM 721 N N . ARG A 1 96 ? -4.434 1.088 8.25 1 96.69 96 ARG A N 1
ATOM 722 C CA . ARG A 1 96 ? -4.824 -0.079 9.039 1 96.69 96 ARG A CA 1
ATOM 723 C C . ARG A 1 96 ? -6.141 -0.664 8.539 1 96.69 96 ARG A C 1
ATOM 725 O O . ARG A 1 96 ? -7.176 -0.516 9.188 1 96.69 96 ARG A O 1
ATOM 732 N N . ILE A 1 97 ? -6.078 -1.461 7.484 1 95.12 97 ILE A N 1
ATOM 733 C CA . ILE A 1 97 ? -7.324 -1.949 6.898 1 95.12 97 ILE A CA 1
ATOM 734 C C . ILE A 1 97 ? -7.289 -3.473 6.805 1 95.12 97 ILE A C 1
ATOM 736 O O . ILE A 1 97 ? -8.234 -4.094 6.32 1 95.12 97 ILE A O 1
ATOM 740 N N . GLN A 1 98 ? -6.293 -4.109 7.246 1 93.94 98 GLN A N 1
ATOM 741 C CA . GLN A 1 98 ? -6.109 -5.535 7.016 1 93.94 98 GLN A CA 1
ATOM 742 C C . GLN A 1 98 ? -7.062 -6.363 7.875 1 93.94 98 GLN A C 1
ATOM 744 O O . GLN A 1 98 ? -7.414 -5.957 8.984 1 93.94 98 GLN A O 1
ATOM 749 N N . ASP A 1 99 ? -7.512 -7.512 7.363 1 93.56 99 ASP A N 1
ATOM 750 C CA . ASP A 1 99 ? -8.18 -8.609 8.055 1 93.56 99 ASP A CA 1
ATOM 751 C C . ASP A 1 99 ? -9.422 -8.117 8.789 1 93.56 99 ASP A C 1
ATOM 753 O O . ASP A 1 99 ? -9.609 -8.398 9.977 1 93.56 99 ASP A O 1
ATOM 757 N N . GLY A 1 100 ? -10.211 -7.281 8.133 1 88.31 100 GLY A N 1
ATOM 758 C CA . GLY A 1 100 ? -11.531 -6.898 8.609 1 88.31 100 GLY A CA 1
ATOM 759 C C . GLY A 1 100 ? -11.523 -5.625 9.438 1 88.31 100 GLY A C 1
ATOM 760 O O . GLY A 1 100 ? -12.555 -5.219 9.969 1 88.31 100 GLY A O 1
ATOM 761 N N . ALA A 1 101 ? -10.336 -4.996 9.602 1 93.25 101 ALA A N 1
ATOM 762 C CA . ALA A 1 101 ? -10.289 -3.709 10.289 1 93.25 101 ALA A CA 1
ATOM 763 C C . ALA A 1 101 ? -11.242 -2.709 9.641 1 93.25 101 ALA A C 1
ATOM 765 O O . ALA A 1 101 ? -11.406 -2.701 8.414 1 93.25 101 ALA A O 1
ATOM 766 N N . PRO A 1 102 ? -11.797 -1.798 10.352 1 93 102 PRO A N 1
ATOM 767 C CA . PRO A 1 102 ? -12.805 -0.885 9.797 1 93 102 PRO A CA 1
ATOM 768 C C . PRO A 1 102 ? -12.211 0.106 8.797 1 93 102 PRO A C 1
ATOM 770 O O . PRO A 1 102 ? -12.883 0.492 7.84 1 93 102 PRO A O 1
ATOM 773 N N . GLY A 1 103 ? -10.984 0.496 9.016 1 95.62 103 GLY A N 1
ATOM 774 C CA . GLY A 1 103 ? -10.391 1.504 8.156 1 95.62 103 GLY A CA 1
ATOM 775 C C . GLY A 1 103 ? -10.945 2.896 8.391 1 95.62 103 GLY A C 1
ATOM 776 O O . GLY A 1 103 ? -11.125 3.312 9.539 1 95.62 103 GLY A O 1
ATOM 777 N N . VAL A 1 104 ? -11.148 3.621 7.34 1 96.69 104 VAL A N 1
ATOM 778 C CA . VAL A 1 104 ? -11.633 4.996 7.422 1 96.69 104 VAL A CA 1
ATOM 779 C C . VAL A 1 104 ? -13.141 4.996 7.656 1 96.69 104 VAL A C 1
ATOM 781 O O . VAL A 1 104 ? -13.914 4.742 6.734 1 96.69 104 VAL A O 1
ATOM 784 N N . THR A 1 105 ? -13.523 5.254 8.844 1 96.44 105 THR A N 1
ATOM 785 C CA . THR A 1 105 ? -14.938 5.363 9.18 1 96.44 105 THR A CA 1
ATOM 786 C C . THR A 1 105 ? -15.508 6.699 8.719 1 96.44 105 THR A C 1
ATOM 788 O O . THR A 1 105 ? -14.758 7.594 8.32 1 96.44 105 THR A O 1
ATOM 791 N N . ASP A 1 106 ? -16.812 6.844 8.781 1 95.81 106 ASP A N 1
ATOM 792 C CA . ASP A 1 106 ? -17.438 8.117 8.438 1 95.81 106 ASP A CA 1
ATOM 793 C C . ASP A 1 106 ? -16.953 9.234 9.352 1 95.81 106 ASP A C 1
ATOM 795 O O . ASP A 1 106 ? -16.719 10.359 8.898 1 95.81 106 ASP A O 1
ATOM 799 N N . GLU A 1 107 ? -16.766 8.922 10.594 1 97 107 GLU A N 1
ATOM 800 C CA . GLU A 1 107 ? -16.297 9.922 11.562 1 97 107 GLU A CA 1
ATOM 801 C C . GLU A 1 107 ? -14.906 10.43 11.211 1 97 107 GLU A C 1
ATOM 803 O O . GLU A 1 107 ? -14.656 11.641 11.234 1 97 107 GLU A O 1
ATOM 808 N N . ILE A 1 108 ? -14.062 9.57 10.883 1 97.38 108 ILE A N 1
ATOM 809 C CA . ILE A 1 108 ? -12.688 9.93 10.531 1 97.38 108 ILE A CA 1
ATOM 810 C C . ILE A 1 108 ? -12.68 10.734 9.234 1 97.38 108 ILE A C 1
ATOM 812 O O . ILE A 1 108 ? -12.008 11.766 9.141 1 97.38 108 ILE A O 1
ATOM 816 N N . TRP A 1 109 ? -13.469 10.289 8.258 1 97.06 109 TRP A N 1
ATOM 817 C CA . TRP A 1 109 ? -13.555 10.992 6.977 1 97.06 109 TRP A CA 1
ATOM 818 C C . TRP A 1 109 ? -14.102 12.398 7.16 1 97.06 109 TRP A C 1
ATOM 820 O O . TRP A 1 109 ? -13.523 13.367 6.66 1 97.06 109 TRP A O 1
ATOM 830 N N . ASP A 1 110 ? -15.148 12.469 7.891 1 97.12 110 ASP A N 1
ATOM 831 C CA . ASP A 1 110 ? -15.797 13.758 8.109 1 97.12 110 ASP A CA 1
ATOM 832 C C . ASP A 1 110 ? -14.875 14.711 8.867 1 97.12 110 ASP A C 1
ATOM 834 O O . ASP A 1 110 ? -14.852 15.914 8.594 1 97.12 110 ASP A O 1
ATOM 838 N N . GLY A 1 111 ? -14.164 14.172 9.852 1 97.56 111 GLY A N 1
ATOM 839 C CA . GLY A 1 111 ? -13.195 14.977 10.57 1 97.56 111 GLY A CA 1
ATOM 840 C C . GLY A 1 111 ? -12.133 15.578 9.664 1 97.56 111 GLY A C 1
ATOM 841 O O . GLY A 1 111 ? -11.781 16.75 9.812 1 97.56 111 GLY A O 1
ATOM 842 N N . ALA A 1 112 ? -11.648 14.836 8.711 1 97.75 112 ALA A N 1
ATOM 843 C CA . ALA A 1 112 ? -10.656 15.336 7.762 1 97.75 112 ALA A CA 1
ATOM 844 C C . ALA A 1 112 ? -11.289 16.312 6.77 1 97.75 112 ALA A C 1
ATOM 846 O O . ALA A 1 112 ? -10.688 17.328 6.43 1 97.75 112 ALA A O 1
ATOM 847 N N . ALA A 1 113 ? -12.492 15.992 6.352 1 96.81 113 ALA A N 1
ATOM 848 C CA . ALA A 1 113 ? -13.188 16.781 5.336 1 96.81 113 ALA A CA 1
ATOM 849 C C . ALA A 1 113 ? -13.555 18.156 5.871 1 96.81 113 ALA A C 1
ATOM 851 O O . ALA A 1 113 ? -13.883 19.062 5.098 1 96.81 113 ALA A O 1
ATOM 852 N N . GLU A 1 114 ? -13.539 18.312 7.164 1 97.38 114 GLU A N 1
ATOM 853 C CA . GLU A 1 114 ? -13.75 19.625 7.773 1 97.38 114 GLU A CA 1
ATOM 854 C C . GLU A 1 114 ? -12.578 20.562 7.5 1 97.38 114 GLU A C 1
ATOM 856 O O . GLU A 1 114 ? -12.727 21.781 7.527 1 97.38 114 GLU A O 1
ATOM 861 N N . HIS A 1 115 ? -11.445 20.031 7.188 1 97.75 115 HIS A N 1
ATOM 862 C CA . HIS A 1 115 ? -10.227 20.828 7.105 1 97.75 115 HIS A CA 1
ATOM 863 C C . HIS A 1 115 ? -9.672 20.844 5.688 1 97.75 115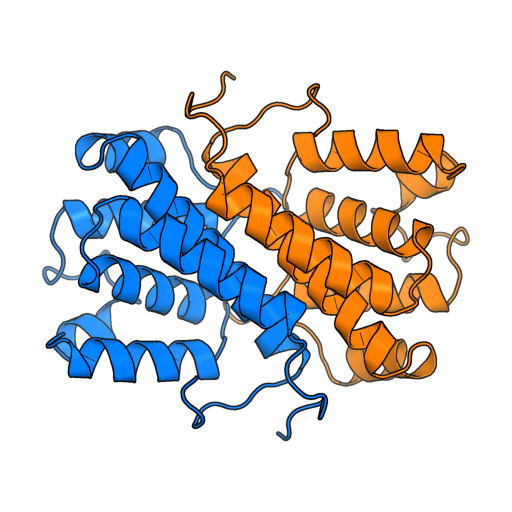 HIS A C 1
ATOM 865 O O . HIS A 1 115 ? -8.898 21.734 5.32 1 97.75 115 HIS A O 1
ATOM 871 N N . PHE A 1 116 ? -10.016 19.844 4.922 1 97.62 116 PHE A N 1
ATOM 872 C CA . PHE A 1 116 ? -9.438 19.672 3.596 1 97.62 116 PHE A CA 1
ATOM 873 C C . PHE A 1 116 ? -10.531 19.531 2.543 1 97.62 116 PHE A C 1
ATOM 875 O O . PHE A 1 116 ? -11.539 18.859 2.766 1 97.62 116 PHE A O 1
ATOM 882 N N . ASP A 1 117 ? -10.289 20.156 1.412 1 96.38 117 ASP A N 1
ATOM 883 C CA . ASP A 1 117 ? -11.234 19.969 0.313 1 96.38 117 ASP A CA 1
ATOM 884 C C . ASP A 1 117 ? -10.953 18.672 -0.429 1 96.38 117 ASP A C 1
ATOM 886 O O . ASP A 1 117 ? -10.039 17.922 -0.067 1 96.38 117 ASP A O 1
ATOM 890 N N . GLU A 1 118 ? -11.742 18.375 -1.389 1 94.88 118 GLU A N 1
ATOM 891 C CA . GLU A 1 118 ? -11.672 17.078 -2.066 1 94.88 118 GLU A CA 1
ATOM 892 C C . GLU A 1 118 ? -10.312 16.875 -2.711 1 94.88 118 GLU A C 1
ATOM 894 O O . GLU A 1 118 ? -9.758 15.766 -2.662 1 94.88 118 GLU A O 1
ATOM 899 N N . LYS A 1 119 ? -9.781 17.906 -3.318 1 94.62 119 LYS A N 1
ATOM 900 C CA . LYS A 1 119 ? -8.469 17.812 -3.947 1 94.62 119 LYS A CA 1
ATOM 901 C C . LYS A 1 119 ? -7.383 17.516 -2.916 1 94.62 119 LYS A C 1
ATOM 903 O O . LYS A 1 119 ? -6.516 16.672 -3.148 1 94.62 119 LYS A O 1
ATOM 908 N N . GLN A 1 120 ? -7.461 18.172 -1.828 1 97.12 120 GLN A N 1
ATOM 909 C CA . GLN A 1 120 ? -6.496 17.953 -0.753 1 97.12 120 GLN A CA 1
ATOM 910 C C . GLN A 1 120 ? -6.637 16.562 -0.147 1 97.12 120 GLN A C 1
ATOM 912 O O . GLN A 1 120 ? -5.633 15.906 0.138 1 97.12 120 GLN A O 1
ATOM 917 N N . LEU A 1 121 ? -7.867 16.125 0.046 1 97.12 121 LEU A N 1
ATOM 918 C CA . LEU A 1 121 ? -8.109 14.781 0.554 1 97.12 121 LEU A CA 1
ATOM 919 C C . LEU A 1 121 ? -7.543 13.734 -0.399 1 97.12 121 LEU A C 1
ATOM 921 O O . LEU A 1 121 ? -6.957 12.742 0.039 1 97.12 121 LEU A O 1
ATOM 925 N N . GLY A 1 122 ? -7.719 13.984 -1.677 1 95.81 122 GLY A N 1
ATOM 926 C CA . GLY A 1 122 ? -7.121 13.094 -2.658 1 95.81 122 GLY A CA 1
ATOM 927 C C . GLY A 1 122 ? -5.609 13.023 -2.561 1 95.81 122 GLY A C 1
ATOM 928 O O . GLY A 1 122 ? -5.027 11.938 -2.631 1 95.81 122 GLY A O 1
ATOM 929 N N . ALA A 1 123 ? -4.98 14.125 -2.404 1 96.75 123 ALA A N 1
ATOM 930 C CA . ALA A 1 123 ? -3.527 14.18 -2.281 1 96.75 123 ALA A CA 1
ATOM 931 C C . ALA A 1 123 ? -3.055 13.453 -1.026 1 96.75 123 ALA A C 1
ATOM 933 O O . ALA A 1 123 ? -2.049 12.742 -1.057 1 96.75 123 ALA A O 1
ATOM 934 N N . ILE A 1 124 ? -3.775 13.641 0.036 1 97.88 124 ILE A N 1
ATOM 935 C CA . ILE A 1 124 ? -3.445 12.984 1.295 1 97.88 124 ILE A CA 1
ATOM 936 C C . ILE A 1 124 ? -3.535 11.469 1.124 1 97.88 124 ILE A C 1
ATOM 938 O O . ILE A 1 124 ? -2.609 10.734 1.487 1 97.88 124 ILE A O 1
ATOM 942 N N . LEU A 1 125 ? -4.617 11.023 0.548 1 97 125 LEU A N 1
ATOM 943 C CA . LEU A 1 125 ? -4.801 9.586 0.368 1 97 125 LEU A CA 1
ATOM 944 C C . LEU A 1 125 ? -3.754 9.016 -0.583 1 97 125 LEU A C 1
ATOM 946 O O . LEU A 1 125 ? -3.266 7.902 -0.382 1 97 125 LEU A O 1
ATOM 950 N N . LEU A 1 126 ? -3.42 9.805 -1.616 1 96.81 126 LEU A N 1
ATOM 951 C CA . LEU A 1 126 ? -2.387 9.359 -2.547 1 96.81 126 LEU A CA 1
ATOM 952 C C . LEU A 1 126 ? -1.038 9.242 -1.846 1 96.81 126 LEU A C 1
ATOM 954 O O . LEU A 1 126 ? -0.291 8.289 -2.082 1 96.81 126 LEU A O 1
ATOM 958 N N . GLU A 1 127 ? -0.688 10.164 -1.013 1 97.56 127 GLU A N 1
ATOM 959 C CA . GLU A 1 127 ? 0.544 10.102 -0.232 1 97.56 127 GLU A CA 1
ATOM 960 C C . GLU A 1 127 ? 0.564 8.875 0.673 1 97.56 127 GLU A C 1
ATOM 962 O O . GLU A 1 127 ? 1.566 8.156 0.736 1 97.56 127 GLU A O 1
ATOM 967 N N . VAL A 1 128 ? -0.556 8.68 1.346 1 98.12 128 VAL A N 1
ATOM 968 C CA . VAL A 1 128 ? -0.663 7.543 2.252 1 98.12 128 VAL A CA 1
ATOM 969 C C . VAL A 1 128 ? -0.533 6.242 1.466 1 98.12 128 VAL A C 1
ATOM 971 O O . VAL A 1 128 ? 0.196 5.332 1.872 1 98.12 128 VAL A O 1
ATOM 974 N N . SER A 1 129 ? -1.226 6.137 0.35 1 98 129 SER A N 1
ATOM 975 C CA . SER A 1 129 ? -1.182 4.941 -0.484 1 98 129 SER A CA 1
ATOM 976 C C . SER A 1 129 ? 0.222 4.695 -1.027 1 98 129 SER A C 1
ATOM 978 O O . SER A 1 129 ? 0.712 3.564 -1.012 1 98 129 SER A O 1
ATOM 980 N N . LEU A 1 130 ? 0.874 5.703 -1.549 1 97.38 130 LEU A N 1
ATOM 981 C CA . LEU A 1 130 ? 2.223 5.574 -2.086 1 97.38 130 LEU A CA 1
ATOM 982 C C . LEU A 1 130 ? 3.207 5.164 -0.995 1 97.38 130 LEU A C 1
ATOM 984 O O . LEU A 1 130 ? 4.094 4.344 -1.23 1 97.38 130 LEU A O 1
ATOM 988 N N . THR A 1 131 ? 3.092 5.762 0.188 1 97.62 131 THR A N 1
ATOM 989 C CA . THR A 1 131 ? 3.949 5.383 1.307 1 97.62 131 THR A CA 1
ATOM 990 C C . THR A 1 131 ? 3.789 3.902 1.634 1 97.62 131 THR A C 1
ATOM 992 O O . THR A 1 131 ? 4.777 3.197 1.839 1 97.62 131 THR A O 1
ATOM 995 N N . ASN A 1 132 ? 2.504 3.453 1.673 1 97.31 132 ASN A N 1
ATOM 996 C CA . ASN A 1 132 ? 2.26 2.037 1.914 1 97.31 132 ASN A CA 1
ATOM 997 C C . ASN A 1 132 ? 2.865 1.167 0.816 1 97.31 132 ASN A C 1
ATOM 999 O O . ASN A 1 132 ? 3.326 0.056 1.081 1 97.31 132 ASN A O 1
ATOM 1003 N N . PHE A 1 133 ? 2.832 1.66 -0.439 1 96.56 133 PHE A N 1
ATOM 1004 C CA . PHE A 1 133 ? 3.477 0.992 -1.562 1 96.56 133 PHE A CA 1
ATOM 1005 C C . PHE A 1 133 ? 4.965 0.796 -1.295 1 96.56 133 PHE A C 1
ATOM 1007 O O . PHE A 1 133 ? 5.48 -0.317 -1.408 1 96.56 133 PHE A O 1
ATOM 1014 N N . PHE A 1 134 ? 5.676 1.799 -0.836 1 94.75 134 PHE A N 1
ATOM 1015 C CA . PHE A 1 134 ? 7.102 1.729 -0.541 1 94.75 134 PHE A CA 1
ATOM 1016 C C . PHE A 1 134 ? 7.367 0.788 0.628 1 94.75 134 PHE A C 1
ATOM 1018 O O . PHE A 1 134 ? 8.312 0 0.595 1 94.75 134 PHE A O 1
ATOM 1025 N N . ASN A 1 135 ? 6.578 0.902 1.637 1 96.31 135 ASN A N 1
ATOM 1026 C CA . ASN A 1 135 ? 6.812 0.13 2.852 1 96.31 135 ASN A CA 1
ATOM 1027 C C . ASN A 1 135 ? 6.77 -1.371 2.58 1 96.31 135 ASN A C 1
ATOM 1029 O O . ASN A 1 135 ? 7.582 -2.127 3.117 1 96.31 135 ASN A O 1
ATOM 1033 N N . ARG A 1 136 ? 5.809 -1.791 1.736 1 94.88 136 ARG A N 1
ATOM 1034 C CA . ARG A 1 136 ? 5.672 -3.217 1.456 1 94.88 136 ARG A CA 1
ATOM 1035 C C . ARG A 1 136 ? 6.855 -3.732 0.645 1 94.88 136 ARG A C 1
ATOM 1037 O O . ARG A 1 136 ? 7.344 -4.84 0.883 1 94.88 136 ARG A O 1
ATOM 1044 N N . SER A 1 137 ? 7.305 -2.934 -0.25 1 93.25 137 SER A N 1
ATOM 1045 C CA . SER A 1 137 ? 8.453 -3.336 -1.058 1 93.25 137 SER A CA 1
ATOM 1046 C C . SER A 1 137 ? 9.734 -3.316 -0.24 1 93.25 137 SER A C 1
ATOM 1048 O O . SER A 1 137 ? 10.484 -4.297 -0.228 1 93.25 137 SER A O 1
ATOM 1050 N N . ASN A 1 138 ? 9.984 -2.264 0.514 1 92.56 138 ASN A N 1
ATOM 1051 C CA . ASN A 1 138 ? 11.227 -2.086 1.262 1 92.56 138 ASN A CA 1
ATOM 1052 C C . ASN A 1 138 ? 11.367 -3.129 2.367 1 92.56 138 ASN A C 1
ATOM 1054 O O . ASN A 1 138 ? 12.453 -3.674 2.576 1 92.56 138 ASN A O 1
ATOM 1058 N N . ARG A 1 139 ? 10.281 -3.346 3.068 1 92.81 139 ARG A N 1
ATOM 1059 C CA . ARG A 1 139 ? 10.352 -4.336 4.137 1 92.81 139 ARG A CA 1
ATOM 1060 C C . ARG A 1 139 ? 10.633 -5.727 3.578 1 92.81 139 ARG A C 1
ATOM 1062 O O . ARG A 1 139 ? 11.391 -6.5 4.172 1 92.81 139 ARG A O 1
ATOM 1069 N N . ALA A 1 140 ? 10.039 -6.043 2.469 1 92.12 140 ALA A N 1
ATOM 1070 C CA . ALA A 1 140 ? 10.188 -7.375 1.89 1 92.12 140 ALA A CA 1
ATOM 1071 C C . ALA A 1 140 ? 11.625 -7.633 1.463 1 92.12 140 ALA A C 1
ATOM 1073 O O . ALA A 1 140 ? 12.148 -8.734 1.649 1 92.12 140 ALA A O 1
ATOM 1074 N N . VAL A 1 141 ? 12.32 -6.598 0.919 1 91 141 VAL A N 1
ATOM 1075 C CA . VAL A 1 141 ? 13.656 -6.805 0.374 1 91 141 VAL A CA 1
ATOM 1076 C C . VAL A 1 141 ? 14.703 -6.418 1.415 1 91 141 VAL A C 1
ATOM 1078 O O . VAL A 1 141 ? 15.906 -6.445 1.135 1 91 141 VAL A O 1
ATOM 1081 N N . ARG A 1 142 ? 14.258 -6.031 2.582 1 88.62 142 ARG A N 1
ATOM 1082 C CA . ARG A 1 142 ? 15.133 -5.641 3.682 1 88.62 142 ARG A CA 1
ATOM 1083 C C . ARG A 1 142 ? 16.047 -4.48 3.275 1 88.62 142 ARG A C 1
ATOM 1085 O O . ARG A 1 142 ? 17.25 -4.531 3.484 1 88.62 142 ARG A O 1
ATOM 1092 N N . GLU A 1 143 ? 15.367 -3.555 2.668 1 83.31 143 GLU A N 1
ATOM 1093 C CA . GLU A 1 143 ? 16.109 -2.33 2.391 1 83.31 143 GLU A CA 1
ATOM 1094 C C . GLU A 1 143 ? 16.594 -1.674 3.68 1 83.31 143 GLU A C 1
ATOM 1096 O O . GLU A 1 143 ? 15.852 -1.615 4.668 1 83.31 143 GLU A O 1
ATOM 1101 N N . GLN A 1 144 ? 17.797 -1.244 3.691 1 80.25 144 GLN A N 1
ATOM 1102 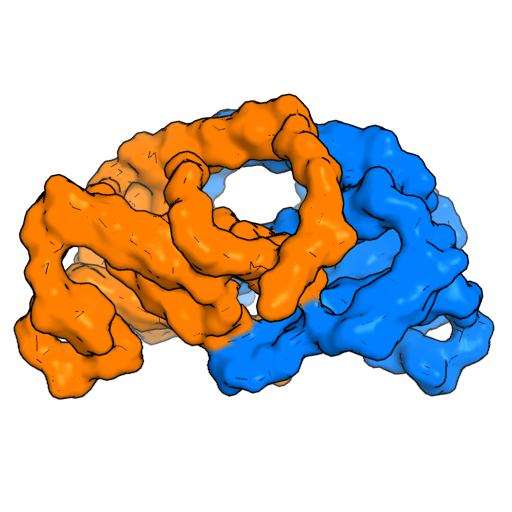C CA . GLN A 1 144 ? 18.375 -0.713 4.918 1 80.25 144 GLN A CA 1
ATOM 1103 C C . GLN A 1 144 ? 18.281 0.81 4.961 1 80.25 144 GLN A C 1
ATOM 1105 O O . GLN A 1 144 ? 18.344 1.469 3.92 1 80.25 144 GLN A O 1
ATOM 1110 N N . ALA A 1 145 ? 18.094 1.189 6.195 1 80.5 145 ALA A N 1
ATOM 1111 C CA . ALA A 1 145 ? 18.172 2.631 6.414 1 80.5 145 ALA A CA 1
ATOM 1112 C C . ALA A 1 145 ? 19.578 3.156 6.125 1 80.5 145 ALA A C 1
ATOM 1114 O O . ALA A 1 145 ? 20.562 2.41 6.219 1 80.5 145 ALA A O 1
ATOM 1115 N N . GLY A 1 146 ? 19.703 4.453 5.773 1 71.38 146 GLY A N 1
ATOM 1116 C CA . GLY A 1 146 ? 21 5.07 5.582 1 71.38 146 GLY A CA 1
ATOM 1117 C C . GLY A 1 146 ? 21.172 5.684 4.207 1 71.38 146 GLY A C 1
ATOM 1118 O O . GLY A 1 146 ? 22.078 6.492 3.988 1 71.38 146 GLY A O 1
ATOM 1119 N N . LYS A 1 147 ? 20.516 5.02 3.174 1 60.91 147 LYS A N 1
ATOM 1120 C CA . LYS A 1 147 ? 20.547 5.684 1.875 1 60.91 147 LYS A CA 1
ATOM 1121 C C . LYS A 1 147 ? 19.297 6.547 1.67 1 60.91 147 LYS A C 1
ATOM 1123 O O . LYS A 1 147 ? 18.234 6.238 2.201 1 60.91 147 LYS A O 1
ATOM 1128 N N . THR A 1 148 ? 19.453 7.891 1.39 1 57.59 148 THR A N 1
ATOM 1129 C CA . THR A 1 148 ? 18.297 8.711 1.026 1 57.59 148 THR A CA 1
ATOM 1130 C C . THR A 1 148 ? 18.078 8.695 -0.483 1 57.59 148 THR A C 1
ATOM 1132 O O . THR A 1 148 ? 19.031 8.625 -1.255 1 57.59 148 THR A O 1
ATOM 1135 N N . TRP A 1 149 ? 16.812 8.445 -0.863 1 55.78 149 TRP A N 1
ATOM 1136 C CA . TRP A 1 149 ? 16.531 8.461 -2.293 1 55.78 149 TRP A CA 1
ATOM 1137 C C . TRP A 1 149 ? 16.156 9.867 -2.762 1 55.78 149 TRP A C 1
ATOM 1139 O O . TRP A 1 149 ? 15.617 10.664 -1.988 1 55.78 149 TRP A O 1
ATOM 1149 N N . MET B 1 1 ? -23.562 2.119 0.209 1 61.44 1 MET B N 1
ATOM 1150 C CA . MET B 1 1 ? -22.688 3.232 0.562 1 61.44 1 MET B CA 1
ATOM 1151 C C . MET B 1 1 ? -22.094 3.881 -0.688 1 61.44 1 MET B C 1
ATOM 1153 O O . MET B 1 1 ? -21.891 3.209 -1.699 1 61.44 1 MET B O 1
ATOM 1157 N N . GLU B 1 2 ? -22.25 5.176 -0.841 1 75.31 2 GLU B N 1
ATOM 1158 C CA . GLU B 1 2 ? -21.781 5.922 -2.004 1 75.31 2 GLU B CA 1
ATOM 1159 C C . GLU B 1 2 ? -20.297 6.297 -1.861 1 75.31 2 GLU B C 1
ATOM 1161 O O . GLU B 1 2 ? -19.797 6.445 -0.745 1 75.31 2 GLU B O 1
ATOM 1166 N N . ALA B 1 3 ? -19.703 6.391 -3.041 1 80.94 3 ALA B N 1
ATOM 1167 C CA . ALA B 1 3 ? -18.312 6.84 -3.051 1 80.94 3 ALA B CA 1
ATOM 1168 C C . ALA B 1 3 ? -18.172 8.227 -2.426 1 80.94 3 ALA B C 1
ATOM 1170 O O . ALA B 1 3 ? -19.016 9.102 -2.648 1 80.94 3 ALA B O 1
ATOM 1171 N N . ARG B 1 4 ? -17.109 8.484 -1.658 1 86.12 4 ARG B N 1
ATOM 1172 C CA . ARG B 1 4 ? -16.906 9.727 -0.916 1 86.12 4 ARG B CA 1
ATOM 1173 C C . ARG B 1 4 ? -16.359 10.82 -1.821 1 86.12 4 ARG B C 1
ATOM 1175 O O . ARG B 1 4 ? -16.469 12.008 -1.508 1 86.12 4 ARG B O 1
ATOM 1182 N N . MET B 1 5 ? -15.672 10.375 -2.873 1 81.62 5 MET B N 1
ATOM 1183 C CA . MET B 1 5 ? -15.078 11.359 -3.775 1 81.62 5 MET B CA 1
ATOM 1184 C C . MET B 1 5 ? -15.617 11.188 -5.191 1 81.62 5 MET B C 1
ATOM 1186 O O . MET B 1 5 ? -15.891 10.07 -5.633 1 81.62 5 MET B O 1
ATOM 1190 N N . LYS B 1 6 ? -15.867 12.336 -5.73 1 67.94 6 LYS B N 1
ATOM 1191 C CA . LYS B 1 6 ? -16.344 12.367 -7.109 1 67.94 6 LYS B CA 1
ATOM 1192 C C . LYS B 1 6 ? -15.203 12.648 -8.078 1 67.94 6 LYS B C 1
ATOM 1194 O O . LYS B 1 6 ? -15.422 12.805 -9.281 1 67.94 6 LYS B O 1
ATOM 1199 N N . ALA B 1 7 ? -14.148 12.75 -7.539 1 63.06 7 ALA B N 1
ATOM 1200 C CA . ALA B 1 7 ? -13.102 13.375 -8.352 1 63.06 7 ALA B CA 1
ATOM 1201 C C . ALA B 1 7 ? -12.633 12.438 -9.461 1 63.06 7 ALA B C 1
ATOM 1203 O O . ALA B 1 7 ? -12.625 11.219 -9.289 1 63.06 7 ALA B O 1
ATOM 1204 N N . ALA B 1 8 ? -12.516 13.008 -10.672 1 60.31 8 ALA B N 1
ATOM 1205 C CA . ALA B 1 8 ? -12 12.406 -11.891 1 60.31 8 ALA B CA 1
ATOM 1206 C C . ALA B 1 8 ? -10.594 11.852 -11.68 1 60.31 8 ALA B C 1
ATOM 1208 O O . ALA B 1 8 ? -9.859 12.312 -10.797 1 60.31 8 ALA B O 1
ATOM 1209 N N . ALA B 1 9 ? -10.336 11.023 -12.492 1 67.62 9 ALA B N 1
ATOM 1210 C CA . ALA B 1 9 ? -9.008 10.422 -12.5 1 67.62 9 ALA B CA 1
ATOM 1211 C C . ALA B 1 9 ? -7.934 11.469 -12.797 1 67.62 9 ALA B C 1
ATOM 1213 O O . ALA B 1 9 ? -8.078 12.266 -13.719 1 67.62 9 ALA B O 1
ATOM 1214 N N . ASN B 1 10 ? -6.98 11.695 -11.992 1 85.94 10 ASN B N 1
ATOM 1215 C CA . ASN B 1 10 ? -5.797 12.523 -12.211 1 85.94 10 ASN B CA 1
ATOM 1216 C C . ASN B 1 10 ? -4.879 11.906 -13.258 1 85.94 10 ASN B C 1
ATOM 1218 O O . ASN B 1 10 ? -4.41 10.781 -13.102 1 85.94 10 ASN B O 1
ATOM 1222 N N . PRO B 1 11 ? -4.652 12.656 -14.391 1 89.5 11 PRO B N 1
ATOM 1223 C CA . PRO B 1 11 ? -3.855 12.102 -15.484 1 89.5 11 PRO B CA 1
ATOM 1224 C C . PRO B 1 11 ? -2.477 11.625 -15.031 1 89.5 11 PRO B C 1
ATOM 1226 O O . PRO B 1 11 ? -1.951 10.641 -15.562 1 89.5 11 PRO B O 1
ATOM 1229 N N . ASP B 1 12 ? -1.9 12.289 -14.125 1 92.69 12 ASP B N 1
ATOM 1230 C CA . ASP B 1 12 ? -0.595 11.867 -13.625 1 92.69 12 ASP B CA 1
ATOM 1231 C C . ASP B 1 12 ? -0.686 10.516 -12.914 1 92.69 12 ASP B C 1
ATOM 1233 O O . ASP B 1 12 ? 0.211 9.68 -13.047 1 92.69 12 ASP B O 1
ATOM 1237 N N . VAL B 1 13 ? -1.743 10.352 -12.203 1 93.25 13 VAL B N 1
ATOM 1238 C CA . VAL B 1 13 ? -1.938 9.086 -11.516 1 93.25 13 VAL B CA 1
ATOM 1239 C C . VAL B 1 13 ? -2.145 7.969 -12.531 1 93.25 13 VAL B C 1
ATOM 1241 O O . VAL B 1 13 ? -1.558 6.891 -12.414 1 93.25 13 VAL B O 1
ATOM 1244 N N . THR B 1 14 ? -2.914 8.289 -13.516 1 93.31 14 THR B N 1
ATOM 1245 C CA . THR B 1 14 ? -3.166 7.316 -14.57 1 93.31 14 THR B CA 1
ATOM 1246 C C . THR B 1 14 ? -1.864 6.914 -15.258 1 93.31 14 THR B C 1
ATOM 1248 O O . THR B 1 14 ? -1.601 5.727 -15.461 1 93.31 14 THR B O 1
ATOM 1251 N N . THR B 1 15 ? -1.055 7.859 -15.602 1 94.56 15 THR B N 1
ATOM 1252 C CA . THR B 1 15 ? 0.234 7.605 -16.234 1 94.56 15 THR B CA 1
ATOM 1253 C C . THR B 1 15 ? 1.136 6.781 -15.328 1 94.56 15 THR B C 1
ATOM 1255 O O . THR B 1 15 ? 1.798 5.844 -15.781 1 94.56 15 THR B O 1
ATOM 1258 N N . ALA B 1 16 ? 1.185 7.098 -14.102 1 95.69 16 ALA B N 1
ATOM 1259 C CA . ALA B 1 16 ? 2.008 6.379 -13.133 1 95.69 16 ALA B CA 1
ATOM 1260 C C . ALA B 1 16 ? 1.607 4.91 -13.055 1 95.69 16 ALA B C 1
ATOM 1262 O O . ALA B 1 16 ? 2.463 4.023 -13.109 1 95.69 16 ALA B O 1
ATOM 1263 N N . ILE B 1 17 ? 0.294 4.684 -12.961 1 94.94 17 ILE B N 1
ATOM 1264 C CA . ILE B 1 17 ? -0.219 3.322 -12.844 1 94.94 17 ILE B CA 1
ATOM 1265 C C . ILE B 1 17 ? 0.146 2.518 -14.086 1 94.94 17 ILE B C 1
ATOM 1267 O O . ILE B 1 17 ? 0.531 1.351 -13.992 1 94.94 17 ILE B O 1
ATOM 1271 N N . GLN B 1 18 ? 0.094 3.113 -15.242 1 95.19 18 GLN B N 1
ATOM 1272 C CA . GLN B 1 18 ? 0.451 2.451 -16.484 1 95.19 18 GLN B CA 1
ATOM 1273 C C . GLN B 1 18 ? 1.914 2.018 -16.484 1 95.19 18 GLN B C 1
ATOM 1275 O O . GLN B 1 18 ? 2.238 0.904 -16.906 1 95.19 18 GLN B O 1
ATOM 1280 N N . HIS B 1 19 ? 2.756 2.873 -16.016 1 95.44 19 HIS B N 1
ATOM 1281 C CA . HIS B 1 19 ? 4.176 2.543 -15.953 1 95.44 19 HIS B CA 1
ATOM 1282 C C . HIS B 1 19 ? 4.445 1.439 -14.938 1 95.44 19 HIS B C 1
ATOM 1284 O O . HIS B 1 19 ? 5.316 0.591 -15.156 1 95.44 19 HIS B O 1
ATOM 1290 N N . LEU B 1 20 ? 3.738 1.426 -13.875 1 96.69 20 LEU B N 1
ATOM 1291 C CA . LEU B 1 20 ? 3.918 0.373 -12.875 1 96.69 20 LEU B CA 1
ATOM 1292 C C . LEU B 1 20 ? 3.49 -0.98 -13.438 1 96.69 20 LEU B C 1
ATOM 1294 O O . LEU B 1 20 ? 4.195 -1.978 -13.266 1 96.69 20 LEU B O 1
ATOM 1298 N N . TYR B 1 21 ? 2.377 -0.986 -14.164 1 95.81 21 TYR B N 1
ATOM 1299 C CA . TYR B 1 21 ? 1.942 -2.24 -14.766 1 95.81 21 TYR B CA 1
ATOM 1300 C C . TYR B 1 21 ? 2.924 -2.697 -15.844 1 95.81 21 TYR B C 1
ATOM 1302 O O . TYR B 1 21 ? 3.182 -3.895 -15.984 1 95.81 21 TYR B O 1
ATOM 1310 N N . LYS B 1 22 ? 3.416 -1.73 -16.609 1 95.81 22 LYS B N 1
ATOM 1311 C CA . LYS B 1 22 ? 4.438 -2.076 -17.594 1 95.81 22 LYS B CA 1
ATOM 1312 C C . LYS B 1 22 ? 5.633 -2.752 -16.938 1 95.81 22 LYS B C 1
ATOM 1314 O O . LYS B 1 22 ? 6.133 -3.768 -17.422 1 95.81 22 LYS B O 1
ATOM 1319 N N . ALA B 1 23 ? 6.105 -2.26 -15.836 1 95.81 23 ALA B N 1
ATOM 1320 C CA . ALA B 1 23 ? 7.223 -2.828 -15.094 1 95.81 23 ALA B CA 1
ATOM 1321 C C . ALA B 1 23 ? 6.883 -4.223 -14.57 1 95.81 23 ALA B C 1
ATOM 1323 O O . ALA B 1 23 ? 7.695 -5.145 -14.672 1 95.81 23 ALA B O 1
ATOM 1324 N N . ILE B 1 24 ? 5.703 -4.379 -14.039 1 96.94 24 ILE B N 1
ATOM 1325 C CA . ILE B 1 24 ? 5.266 -5.652 -13.492 1 96.94 24 ILE B CA 1
ATOM 1326 C C . ILE B 1 24 ? 5.242 -6.711 -14.586 1 96.94 24 ILE B C 1
ATOM 1328 O O . ILE B 1 24 ? 5.797 -7.801 -14.422 1 96.94 24 ILE B O 1
ATOM 1332 N N . HIS B 1 25 ? 4.68 -6.367 -15.719 1 95.06 25 HIS B N 1
ATOM 1333 C CA . HIS B 1 25 ? 4.473 -7.34 -16.781 1 95.06 25 HIS B CA 1
ATOM 1334 C C . HIS B 1 25 ? 5.781 -7.66 -17.5 1 95.06 25 HIS B C 1
ATOM 1336 O O . HIS B 1 25 ? 5.906 -8.719 -18.125 1 95.06 25 HIS B O 1
ATOM 1342 N N . SER B 1 26 ? 6.715 -6.801 -17.344 1 94.88 26 SER B N 1
ATOM 1343 C CA . SER B 1 26 ? 8.016 -7.051 -17.969 1 94.88 26 SER B CA 1
ATOM 1344 C C . SER B 1 26 ? 8.852 -8.008 -17.125 1 94.88 26 SER B C 1
ATOM 1346 O O . SER B 1 26 ? 9.875 -8.516 -17.578 1 94.88 26 SER B O 1
ATOM 1348 N N . GLY B 1 27 ? 8.383 -8.344 -15.914 1 94.44 27 GLY B N 1
ATOM 1349 C CA . GLY B 1 27 ? 9.156 -9.125 -14.969 1 94.44 27 GLY B CA 1
ATOM 1350 C C . GLY B 1 27 ? 9.141 -10.609 -15.266 1 94.44 27 GLY B C 1
ATOM 1351 O O . GLY B 1 27 ? 9.938 -11.367 -14.711 1 94.44 27 GLY B O 1
ATOM 1352 N N . GLY B 1 28 ? 8.172 -11.078 -16.141 1 94.94 28 GLY B N 1
ATOM 1353 C CA . GLY B 1 28 ? 8.203 -12.461 -16.594 1 94.94 28 GLY B CA 1
ATOM 1354 C C . GLY B 1 28 ? 7.371 -13.391 -15.734 1 94.94 28 GLY B C 1
ATOM 1355 O O . GLY B 1 28 ? 7.512 -14.609 -15.82 1 94.94 28 GLY B O 1
ATOM 1356 N N . VAL B 1 29 ? 6.559 -12.875 -14.836 1 96.5 29 VAL B N 1
ATOM 1357 C CA . VAL B 1 29 ? 5.676 -13.695 -14.016 1 96.5 29 VAL B CA 1
ATOM 1358 C C . VAL B 1 29 ? 4.371 -13.961 -14.766 1 96.5 29 VAL B C 1
ATOM 1360 O O . VAL B 1 29 ? 3.828 -13.062 -15.414 1 96.5 29 VAL B O 1
ATOM 1363 N N . ASP B 1 30 ? 3.924 -15.188 -14.703 1 95.38 30 ASP B N 1
ATOM 1364 C CA . ASP B 1 30 ? 2.648 -15.547 -15.312 1 95.38 30 ASP B CA 1
ATOM 1365 C C . ASP B 1 30 ? 1.537 -14.602 -14.875 1 95.38 30 ASP B C 1
ATOM 1367 O O . ASP B 1 30 ? 1.377 -14.336 -13.68 1 95.38 30 ASP B O 1
ATOM 1371 N N . HIS B 1 31 ? 0.792 -14.109 -15.859 1 93.94 31 HIS B N 1
ATOM 1372 C CA . HIS B 1 31 ? -0.259 -13.141 -15.578 1 93.94 31 HIS B CA 1
ATOM 1373 C C . HIS B 1 31 ? -1.346 -13.742 -14.695 1 93.94 31 HIS B C 1
ATOM 1375 O O . HIS B 1 31 ? -1.937 -13.039 -13.867 1 93.94 31 HIS B O 1
ATOM 1381 N N . ARG B 1 32 ? -1.581 -14.961 -14.828 1 93.94 32 ARG B N 1
ATOM 1382 C CA . ARG B 1 32 ? -2.588 -15.609 -14 1 93.94 32 ARG B CA 1
ATOM 1383 C C . ARG B 1 32 ? -2.172 -15.609 -12.531 1 93.94 32 ARG B C 1
ATOM 1385 O O . ARG B 1 32 ? -3.01 -15.43 -11.648 1 93.94 32 ARG B O 1
ATOM 1392 N N . LEU B 1 33 ? -0.922 -15.82 -12.297 1 96.06 33 LEU B N 1
ATOM 1393 C CA . LEU B 1 33 ? -0.414 -15.766 -10.93 1 96.06 33 LEU B CA 1
ATOM 1394 C C . LEU B 1 33 ? -0.532 -14.352 -10.367 1 96.06 33 LEU B C 1
ATOM 1396 O O . LEU B 1 33 ? -0.977 -14.172 -9.234 1 96.06 33 LEU B O 1
ATOM 1400 N N . LEU B 1 34 ? -0.185 -13.375 -11.195 1 96.94 34 LEU B N 1
ATOM 1401 C CA . LEU B 1 34 ? -0.308 -11.992 -10.75 1 96.94 34 LEU B CA 1
ATOM 1402 C C . LEU B 1 34 ? -1.751 -11.672 -10.375 1 96.94 34 LEU B C 1
ATOM 1404 O O . LEU B 1 34 ? -2 -10.961 -9.398 1 96.94 34 LEU B O 1
ATOM 1408 N N . GLY B 1 35 ? -2.697 -12.18 -11.125 1 95.69 35 GLY B N 1
ATOM 1409 C CA . GLY B 1 35 ? -4.102 -12 -10.805 1 95.69 35 GLY B CA 1
ATOM 1410 C C . GLY B 1 35 ? -4.5 -12.633 -9.484 1 95.69 35 GLY B C 1
ATOM 1411 O O . GLY B 1 35 ? -5.258 -12.039 -8.711 1 95.69 35 GLY B O 1
ATOM 1412 N N . LEU B 1 36 ? -3.998 -13.789 -9.203 1 96.31 36 LEU B N 1
ATOM 1413 C CA . LEU B 1 36 ? -4.273 -14.461 -7.938 1 96.31 36 LEU B CA 1
ATOM 1414 C C . LEU B 1 36 ? -3.717 -13.664 -6.766 1 96.31 36 LEU B C 1
ATOM 1416 O O . LEU B 1 36 ? -4.359 -13.562 -5.719 1 96.31 36 LEU B O 1
ATOM 1420 N N . LEU B 1 37 ? -2.514 -13.117 -6.969 1 97.62 37 LEU B N 1
ATOM 1421 C CA . LEU B 1 37 ? -1.899 -12.32 -5.918 1 97.62 37 LEU B CA 1
ATOM 1422 C C . LEU B 1 37 ? -2.715 -11.055 -5.648 1 97.62 37 LEU B C 1
ATOM 1424 O O . LEU B 1 37 ? -2.947 -10.695 -4.492 1 97.62 37 LEU B O 1
ATOM 1428 N N . HIS B 1 38 ? -3.16 -10.391 -6.727 1 97.44 38 HIS B N 1
ATOM 1429 C CA . HIS B 1 38 ? -4.02 -9.219 -6.594 1 97.44 38 HIS B CA 1
ATOM 1430 C C . HIS B 1 38 ? -5.289 -9.547 -5.816 1 97.44 38 HIS B C 1
ATOM 1432 O O . HIS B 1 38 ? -5.691 -8.797 -4.93 1 97.44 38 HIS B O 1
ATOM 1438 N N . LEU B 1 39 ? -5.871 -10.641 -6.121 1 96.69 39 LEU B N 1
ATOM 1439 C CA . LEU B 1 39 ? -7.098 -11.07 -5.461 1 96.69 39 LEU B CA 1
ATOM 1440 C C . LEU B 1 39 ? -6.855 -11.328 -3.979 1 96.69 39 LEU B C 1
ATOM 1442 O O . LEU B 1 39 ? -7.574 -10.805 -3.127 1 96.69 39 LEU B O 1
ATOM 1446 N N . ARG B 1 40 ? -5.832 -12.117 -3.668 1 97.75 40 ARG B N 1
ATOM 1447 C CA . ARG B 1 40 ? -5.578 -12.484 -2.281 1 97.75 40 ARG B CA 1
ATOM 1448 C C . ARG B 1 40 ? -5.242 -11.258 -1.438 1 97.75 40 ARG B C 1
ATOM 1450 O O . ARG B 1 40 ? -5.75 -11.109 -0.326 1 97.75 40 ARG B O 1
ATOM 1457 N N . VAL B 1 41 ? -4.387 -10.398 -1.992 1 98.12 41 VAL B N 1
ATOM 1458 C CA . VAL B 1 41 ? -4.02 -9.18 -1.286 1 98.12 41 VAL B CA 1
ATOM 1459 C C . VAL B 1 41 ? -5.266 -8.32 -1.055 1 98.12 41 VAL B C 1
ATOM 1461 O O . VAL B 1 41 ? -5.465 -7.789 0.039 1 98.12 41 VAL B O 1
ATOM 1464 N N . SER B 1 42 ? -6.121 -8.195 -2.023 1 97.06 42 SER B N 1
ATOM 1465 C CA . SER B 1 42 ? -7.344 -7.402 -1.912 1 97.06 42 SER B CA 1
ATOM 1466 C C . SER B 1 42 ? -8.305 -8.008 -0.895 1 97.06 42 SER B C 1
ATOM 1468 O O . SER B 1 42 ? -9.008 -7.285 -0.19 1 97.06 42 SER B O 1
ATOM 1470 N N . GLN B 1 43 ? -8.328 -9.336 -0.836 1 95.38 43 GLN B N 1
ATOM 1471 C CA . GLN B 1 43 ? -9.148 -10.016 0.163 1 95.38 43 GLN B CA 1
ATOM 1472 C C . GLN B 1 43 ? -8.672 -9.688 1.576 1 95.38 43 GLN B C 1
ATOM 1474 O O . GLN B 1 43 ? -9.492 -9.453 2.469 1 95.38 43 GLN B O 1
ATOM 1479 N N . ILE B 1 44 ? -7.344 -9.688 1.764 1 96 44 ILE B N 1
ATOM 1480 C CA . ILE B 1 44 ? -6.766 -9.367 3.064 1 96 44 ILE B CA 1
ATOM 1481 C C . ILE B 1 44 ? -7.191 -7.965 3.488 1 96 44 ILE B C 1
ATOM 1483 O O . ILE B 1 44 ? -7.535 -7.738 4.652 1 96 44 ILE B O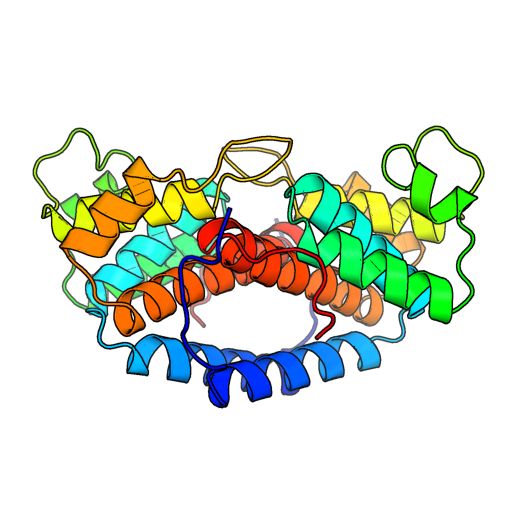 1
ATOM 1487 N N . ASN B 1 45 ? -7.234 -7.02 2.516 1 95.56 45 ASN B N 1
ATOM 1488 C CA . ASN B 1 45 ? -7.418 -5.602 2.811 1 95.56 45 ASN B CA 1
ATOM 1489 C C . ASN B 1 45 ? -8.883 -5.191 2.705 1 95.56 45 ASN B C 1
ATOM 1491 O O . ASN B 1 45 ? -9.234 -4.047 3 1 95.56 45 ASN B O 1
ATOM 1495 N N . GLY B 1 46 ? -9.789 -6.113 2.279 1 93.94 46 GLY B N 1
ATOM 1496 C CA . GLY B 1 46 ? -11.219 -5.855 2.211 1 93.94 46 GLY B CA 1
ATOM 1497 C C . GLY B 1 46 ? -11.594 -4.836 1.149 1 93.94 46 GLY B C 1
ATOM 1498 O O . GLY B 1 46 ? -12.508 -4.035 1.346 1 93.94 46 GLY B O 1
ATOM 1499 N N . CYS B 1 47 ? -10.914 -4.773 0.124 1 94.38 47 CYS B N 1
ATOM 1500 C CA . CYS B 1 47 ? -11.211 -3.865 -0.978 1 94.38 47 CYS B CA 1
ATOM 1501 C C . CYS B 1 47 ? -12.164 -4.512 -1.975 1 94.38 47 CYS B C 1
ATOM 1503 O O . CYS B 1 47 ? -11.734 -5.211 -2.893 1 94.38 47 CYS B O 1
ATOM 1505 N N . SER B 1 48 ? -13.43 -4.223 -1.907 1 91.31 48 SER B N 1
ATOM 1506 C CA . SER B 1 48 ? -14.469 -4.93 -2.643 1 91.31 48 SER B CA 1
ATOM 1507 C C . SER B 1 48 ? -14.344 -4.695 -4.145 1 91.31 48 SER B C 1
ATOM 1509 O O . SER B 1 48 ? -14.484 -5.629 -4.938 1 91.31 48 SER B O 1
ATOM 1511 N N . PRO B 1 49 ? -14.047 -3.453 -4.574 1 91.5 49 PRO B N 1
ATOM 1512 C CA . PRO B 1 49 ? -13.906 -3.289 -6.023 1 91.5 49 PRO B CA 1
ATOM 1513 C C . PRO B 1 49 ? -12.688 -4.004 -6.59 1 91.5 49 PRO B C 1
ATOM 1515 O O . PRO B 1 49 ? -12.719 -4.492 -7.723 1 91.5 49 PRO B O 1
ATOM 1518 N N . CYS B 1 50 ? -11.656 -4.082 -5.902 1 94.19 50 CYS B N 1
ATOM 1519 C CA . CYS B 1 50 ? -10.461 -4.793 -6.348 1 94.19 50 CYS B CA 1
ATOM 1520 C C . CYS B 1 50 ? -10.719 -6.297 -6.418 1 94.19 50 CYS B C 1
ATOM 1522 O O . CYS B 1 50 ? -10.273 -6.961 -7.355 1 94.19 50 CYS B O 1
ATOM 1524 N N . VAL B 1 51 ? -11.438 -6.805 -5.398 1 94 51 VAL B N 1
ATOM 1525 C CA . VAL B 1 51 ? -11.797 -8.219 -5.406 1 94 51 VAL B CA 1
ATOM 1526 C C . VAL B 1 51 ? -12.672 -8.523 -6.621 1 94 51 VAL B C 1
ATOM 1528 O O . VAL B 1 51 ? -12.391 -9.461 -7.371 1 94 51 VAL B O 1
ATOM 1531 N N . HIS B 1 52 ? -13.617 -7.672 -6.805 1 92.12 52 HIS B N 1
ATOM 1532 C CA . HIS B 1 52 ? -14.523 -7.859 -7.93 1 92.12 52 HIS B CA 1
ATOM 1533 C C . HIS B 1 52 ? -13.773 -7.812 -9.258 1 92.12 52 HIS B C 1
ATOM 1535 O O . HIS B 1 52 ? -13.906 -8.719 -10.078 1 92.12 52 HIS B O 1
ATOM 1541 N N . ALA B 1 53 ? -12.992 -6.789 -9.453 1 90.19 53 ALA B N 1
ATOM 1542 C CA . ALA B 1 53 ? -12.266 -6.598 -10.703 1 90.19 53 ALA B CA 1
ATOM 1543 C C . ALA B 1 53 ? -11.305 -7.75 -10.961 1 90.19 53 ALA B C 1
ATOM 1545 O O . ALA B 1 53 ? -11.141 -8.188 -12.102 1 90.19 53 ALA B O 1
ATOM 1546 N N . SER B 1 54 ? -10.734 -8.219 -9.922 1 92.38 54 SER B N 1
ATOM 1547 C CA . SER B 1 54 ? -9.773 -9.312 -10.047 1 92.38 54 SER B CA 1
ATOM 1548 C C . SER B 1 54 ? -10.461 -10.602 -10.469 1 92.38 54 SER B C 1
ATOM 1550 O O . SER B 1 54 ? -9.961 -11.328 -11.328 1 92.38 54 SER B O 1
ATOM 1552 N N . VAL B 1 55 ? -11.539 -10.875 -9.875 1 92.06 55 VAL B N 1
ATOM 1553 C CA . VAL B 1 55 ? -12.281 -12.094 -10.18 1 92.06 55 VAL B CA 1
ATOM 1554 C C . VAL B 1 55 ? -12.766 -12.055 -11.633 1 92.06 55 VAL B C 1
ATOM 1556 O O . VAL B 1 55 ? -12.609 -13.031 -12.367 1 92.06 55 VAL B O 1
ATOM 1559 N N . VAL B 1 56 ? -13.289 -10.93 -12.039 1 91.38 56 VAL B N 1
ATOM 1560 C CA . VAL B 1 56 ? -13.781 -10.766 -13.406 1 91.38 56 VAL B CA 1
ATOM 1561 C C . VAL B 1 56 ? -12.641 -10.977 -14.398 1 91.38 56 VAL B C 1
ATOM 1563 O O . VAL B 1 56 ? -12.766 -11.75 -15.352 1 91.38 56 VAL B O 1
ATOM 1566 N N . ALA B 1 57 ? -11.516 -10.352 -14.125 1 90.81 57 ALA B N 1
ATOM 1567 C CA . ALA B 1 57 ? -10.367 -10.453 -15.023 1 90.81 57 ALA B CA 1
ATOM 1568 C C . ALA B 1 57 ? -9.812 -11.875 -15.047 1 90.81 57 ALA B C 1
ATOM 1570 O O . ALA B 1 57 ? -9.453 -12.383 -16.109 1 90.81 57 ALA B O 1
ATOM 1571 N N . ALA B 1 58 ? -9.734 -12.508 -13.914 1 91.81 58 ALA B N 1
ATOM 1572 C CA . ALA B 1 58 ? -9.188 -13.859 -13.812 1 91.81 58 ALA B CA 1
ATOM 1573 C C . ALA B 1 58 ? -10.078 -14.867 -14.539 1 91.81 58 ALA B C 1
ATOM 1575 O O . ALA B 1 58 ? -9.578 -15.766 -15.219 1 91.81 58 ALA B O 1
ATOM 1576 N N . ARG B 1 59 ? -11.32 -14.68 -14.398 1 91.56 59 ARG B N 1
ATOM 1577 C CA . ARG B 1 59 ? -12.25 -15.562 -15.094 1 91.56 59 ARG B CA 1
ATOM 1578 C C . ARG B 1 59 ? -12.094 -15.43 -16.609 1 91.56 59 ARG B C 1
ATOM 1580 O O . ARG B 1 59 ? -12.086 -16.422 -17.328 1 91.56 59 ARG B O 1
ATOM 1587 N N . LYS B 1 60 ? -12.031 -14.258 -17.062 1 91 60 LYS B N 1
ATOM 1588 C CA . LYS B 1 60 ? -11.844 -14 -18.484 1 91 60 LYS B CA 1
ATOM 1589 C C . LYS B 1 60 ? -10.555 -14.641 -18.984 1 91 60 LYS B C 1
ATOM 1591 O O . LYS B 1 60 ? -10.484 -15.078 -20.141 1 91 60 LYS B O 1
ATOM 1596 N N . ALA B 1 61 ? -9.625 -14.742 -18.109 1 90.19 61 ALA B N 1
ATOM 1597 C CA . ALA B 1 61 ? -8.328 -15.312 -18.469 1 90.19 61 ALA B CA 1
ATOM 1598 C C . ALA B 1 61 ? -8.344 -16.828 -18.328 1 90.19 61 ALA B C 1
ATOM 1600 O O . ALA B 1 61 ? -7.332 -17.5 -18.578 1 90.19 61 ALA B O 1
ATOM 1601 N N . GLY B 1 62 ? -9.422 -17.422 -17.859 1 90.94 62 GLY B N 1
ATOM 1602 C CA . GLY B 1 62 ? -9.578 -18.875 -17.859 1 90.94 62 GLY B CA 1
ATOM 1603 C C . GLY B 1 62 ? -9.359 -19.5 -16.5 1 90.94 62 GLY B C 1
ATOM 1604 O O . GLY B 1 62 ? -9.281 -20.734 -16.375 1 90.94 62 GLY B O 1
ATOM 1605 N N . GLU B 1 63 ? -9.211 -18.672 -15.461 1 93.12 63 GLU B N 1
ATOM 1606 C CA . GLU B 1 63 ? -9.086 -19.203 -14.109 1 93.12 63 GLU B CA 1
ATOM 1607 C C . GLU B 1 63 ? -10.383 -19.875 -13.656 1 93.12 63 GLU B C 1
ATOM 1609 O O . GLU B 1 63 ? -11.477 -19.406 -13.984 1 93.12 63 GLU B O 1
ATOM 1614 N N . SER B 1 64 ? -10.227 -20.953 -12.883 1 93.62 64 SER B N 1
ATOM 1615 C CA . SER B 1 64 ? -11.406 -21.688 -12.422 1 93.62 64 SER B CA 1
ATOM 1616 C C . SER B 1 64 ? -12.008 -21.031 -11.18 1 93.62 64 SER B C 1
ATOM 1618 O O . SER B 1 64 ? -11.281 -20.469 -10.359 1 93.62 64 SER B O 1
ATOM 1620 N N . ASP B 1 65 ? -13.312 -21.188 -11.055 1 92.75 65 ASP B N 1
ATOM 1621 C CA . ASP B 1 65 ? -14 -20.656 -9.883 1 92.75 65 ASP B CA 1
ATOM 1622 C C . ASP B 1 65 ? -13.508 -21.344 -8.602 1 92.75 65 ASP B C 1
ATOM 1624 O O . ASP B 1 65 ? -13.422 -20.703 -7.551 1 92.75 65 ASP B O 1
ATOM 1628 N N . ASP B 1 66 ? -13.242 -22.609 -8.719 1 92.38 66 ASP B N 1
ATOM 1629 C CA . ASP B 1 66 ? -12.742 -23.328 -7.547 1 92.38 66 ASP B CA 1
ATOM 1630 C C . ASP B 1 66 ? -11.469 -22.688 -7.004 1 92.38 66 ASP B C 1
ATOM 1632 O O . ASP B 1 66 ? -11.336 -22.484 -5.797 1 92.38 66 ASP B O 1
ATOM 1636 N N . ARG B 1 67 ? -10.586 -22.375 -7.902 1 93.94 67 ARG B N 1
ATOM 1637 C CA . ARG B 1 67 ? -9.328 -21.766 -7.473 1 93.94 67 ARG B CA 1
ATOM 1638 C C . ARG B 1 67 ? -9.562 -20.359 -6.957 1 93.94 67 ARG B C 1
ATOM 1640 O O . ARG B 1 67 ? -8.992 -19.953 -5.938 1 93.94 67 ARG B O 1
ATOM 1647 N N . LEU B 1 68 ? -10.461 -19.609 -7.586 1 94.81 68 LEU B N 1
ATOM 1648 C CA . LEU B 1 68 ? -10.734 -18.234 -7.195 1 94.81 68 LEU B CA 1
ATOM 1649 C C . LEU B 1 68 ? -11.438 -18.172 -5.84 1 94.81 68 LEU B C 1
ATOM 1651 O O . LEU B 1 68 ? -11.109 -17.328 -5 1 94.81 68 LEU B O 1
ATOM 1655 N N . HIS B 1 69 ? -12.32 -19.156 -5.574 1 90.75 69 HIS B N 1
ATOM 1656 C CA . HIS B 1 69 ? -13.039 -19.203 -4.305 1 90.75 69 HIS B CA 1
ATOM 1657 C C . HIS B 1 69 ? -12.109 -19.578 -3.16 1 90.75 69 HIS B C 1
ATOM 1659 O O . HIS B 1 69 ? -12.273 -19.125 -2.031 1 90.75 69 HIS B O 1
ATOM 1665 N N . ASN B 1 70 ? -11.102 -20.359 -3.527 1 92.75 70 ASN B N 1
ATOM 1666 C CA . ASN B 1 70 ? -10.352 -21 -2.449 1 92.75 70 ASN B CA 1
ATOM 1667 C C . ASN B 1 70 ? -9.008 -20.328 -2.219 1 92.75 70 ASN B C 1
ATOM 1669 O O . ASN B 1 70 ? -8.242 -20.734 -1.339 1 92.75 70 ASN B O 1
ATOM 1673 N N . VAL B 1 71 ? -8.758 -19.266 -2.941 1 94.75 71 VAL B N 1
ATOM 1674 C CA . VAL B 1 71 ? -7.461 -18.625 -2.77 1 94.75 71 VAL B CA 1
ATOM 1675 C C . VAL B 1 71 ? -7.316 -18.141 -1.33 1 94.75 71 VAL B C 1
ATOM 1677 O O . VAL B 1 71 ? -6.211 -18.125 -0.784 1 94.75 71 VAL B O 1
ATOM 1680 N N . VAL B 1 72 ? -8.398 -17.844 -0.626 1 93.44 72 VAL B N 1
ATOM 1681 C CA . VAL B 1 72 ? -8.383 -17.375 0.755 1 93.44 72 VAL B CA 1
ATOM 1682 C C . VAL B 1 72 ? -7.902 -18.484 1.678 1 93.44 72 VAL B C 1
ATOM 1684 O O . VAL B 1 72 ? -7.344 -18.219 2.744 1 93.44 72 VAL B O 1
ATOM 1687 N N . ALA B 1 73 ? -8.039 -19.75 1.283 1 93.88 73 ALA B N 1
ATOM 1688 C CA . ALA B 1 73 ? -7.641 -20.922 2.061 1 93.88 73 ALA B CA 1
ATOM 1689 C C . ALA B 1 73 ? -6.637 -21.766 1.292 1 93.88 73 ALA B C 1
ATOM 1691 O O . ALA B 1 73 ? -6.66 -23 1.382 1 93.88 73 ALA B O 1
ATOM 1692 N N . TRP B 1 74 ? -5.809 -21.094 0.562 1 95.69 74 TRP B N 1
ATOM 1693 C CA . TRP B 1 74 ? -4.926 -21.781 -0.367 1 95.69 74 TRP B CA 1
ATOM 1694 C C . TRP B 1 74 ? -4.047 -22.797 0.369 1 95.69 74 TRP B C 1
ATOM 1696 O O . TRP B 1 74 ? -3.656 -23.812 -0.196 1 95.69 74 TRP B O 1
ATOM 1706 N N . ARG B 1 75 ? -3.689 -22.594 1.611 1 94.81 75 ARG B N 1
ATOM 1707 C CA . ARG B 1 75 ? -2.785 -23.453 2.361 1 94.81 75 ARG B CA 1
ATOM 1708 C C . ARG B 1 75 ? -3.391 -24.844 2.553 1 94.81 75 ARG B C 1
ATOM 1710 O O . ARG B 1 75 ? -2.664 -25.844 2.637 1 94.81 75 ARG B O 1
ATOM 1717 N N . GLU B 1 76 ? -4.652 -24.875 2.557 1 92.56 76 GLU B N 1
ATOM 1718 C CA . GLU B 1 76 ? -5.332 -26.109 2.941 1 92.56 76 GLU B CA 1
ATOM 1719 C C . GLU B 1 76 ? -6.035 -26.75 1.749 1 92.56 76 GLU B C 1
ATOM 1721 O O . GLU B 1 76 ? -7 -27.5 1.919 1 92.56 76 GLU B O 1
ATOM 1726 N N . THR B 1 77 ? -5.609 -26.406 0.533 1 91.12 77 THR B N 1
ATOM 1727 C CA . THR B 1 77 ? -6.203 -26.984 -0.667 1 91.12 77 THR B CA 1
ATOM 1728 C C . THR B 1 77 ? -5.117 -27.5 -1.611 1 91.12 77 THR B C 1
ATOM 1730 O O . THR B 1 77 ? -3.982 -27.016 -1.577 1 91.12 77 THR B O 1
ATOM 1733 N N . PRO B 1 78 ? -5.461 -28.422 -2.447 1 93.5 78 PRO B N 1
ATOM 1734 C CA . PRO B 1 78 ? -4.48 -28.938 -3.402 1 93.5 78 PRO B CA 1
ATOM 1735 C C . PRO B 1 78 ? -4.484 -28.188 -4.727 1 93.5 78 PRO B C 1
ATOM 1737 O O . PRO B 1 78 ? -3.846 -28.609 -5.691 1 93.5 78 PRO B O 1
ATOM 1740 N N . PHE B 1 79 ? -5.184 -27.047 -4.844 1 94.69 79 PHE B N 1
ATOM 1741 C CA . PHE B 1 79 ? -5.516 -26.406 -6.109 1 94.69 79 PHE B CA 1
ATOM 1742 C C . PHE B 1 79 ? -4.348 -25.562 -6.613 1 94.69 79 PHE B C 1
ATOM 1744 O O . PHE B 1 79 ? -4.363 -25.094 -7.754 1 94.69 79 PHE B O 1
ATOM 1751 N N . TYR B 1 80 ? -3.293 -25.406 -5.887 1 97 80 TYR B N 1
ATOM 1752 C CA . TYR B 1 80 ? -2.23 -24.469 -6.234 1 97 80 TYR B CA 1
ATOM 1753 C C . TYR B 1 80 ? -0.877 -25.156 -6.27 1 97 80 TYR B C 1
ATOM 1755 O O . TYR B 1 80 ? -0.59 -26.016 -5.43 1 97 80 TYR B O 1
ATOM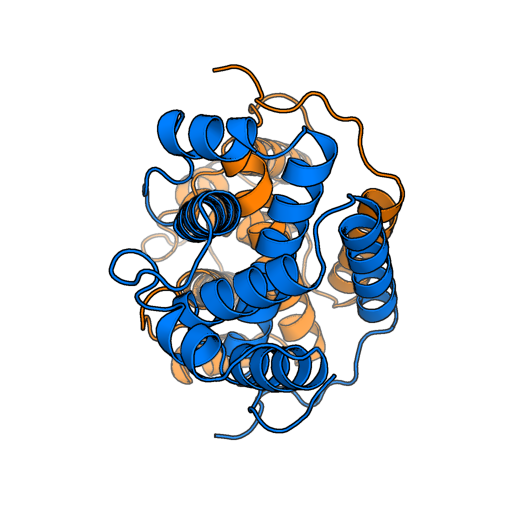 1763 N N . SER B 1 81 ? -0.115 -24.797 -7.277 1 97 81 SER B N 1
ATOM 1764 C CA . SER B 1 81 ? 1.229 -25.344 -7.426 1 97 81 SER B CA 1
ATOM 1765 C C . SER B 1 81 ? 2.156 -24.844 -6.328 1 97 81 SER B C 1
ATOM 1767 O O . SER B 1 81 ? 1.82 -23.906 -5.609 1 97 81 SER B O 1
ATOM 1769 N N . GLU B 1 82 ? 3.318 -25.438 -6.152 1 97 82 GLU B N 1
ATOM 1770 C CA . GLU B 1 82 ? 4.305 -25 -5.168 1 97 82 GLU B CA 1
ATOM 1771 C C . GLU B 1 82 ? 4.762 -23.578 -5.449 1 97 82 GLU B C 1
ATOM 1773 O O . GLU B 1 82 ? 5.008 -22.812 -4.52 1 97 82 GLU B O 1
ATOM 1778 N N . GLU B 1 83 ? 4.891 -23.297 -6.73 1 97.25 83 GLU B N 1
ATOM 1779 C CA . GLU B 1 83 ? 5.25 -21.953 -7.145 1 97.25 83 GLU B CA 1
ATOM 1780 C C . GLU B 1 83 ? 4.188 -20.938 -6.719 1 97.25 83 GLU B C 1
ATOM 1782 O O . GLU B 1 83 ? 4.516 -19.891 -6.164 1 97.25 83 GLU B O 1
ATOM 1787 N N . GLU B 1 84 ? 2.959 -21.25 -6.965 1 97.75 84 GLU B N 1
ATOM 1788 C CA . GLU B 1 84 ? 1.856 -20.375 -6.582 1 97.75 84 GLU B CA 1
ATOM 1789 C C . GLU B 1 84 ? 1.784 -20.219 -5.066 1 97.75 84 GLU B C 1
ATOM 1791 O O . GLU B 1 84 ? 1.57 -19.109 -4.566 1 97.75 84 GLU B O 1
ATOM 1796 N N . ARG B 1 85 ? 1.996 -21.281 -4.371 1 97.94 85 ARG B N 1
ATOM 1797 C CA . ARG B 1 85 ? 1.952 -21.266 -2.912 1 97.94 85 ARG B CA 1
ATOM 1798 C C . ARG B 1 85 ? 3.051 -20.359 -2.348 1 97.94 85 ARG B C 1
ATOM 1800 O O . ARG B 1 85 ? 2.814 -19.594 -1.411 1 97.94 85 ARG B O 1
ATOM 1807 N N . ALA B 1 86 ? 4.215 -20.469 -2.889 1 98.25 86 ALA B N 1
ATOM 1808 C CA . ALA B 1 86 ? 5.328 -19.625 -2.453 1 98.25 86 ALA B CA 1
ATOM 1809 C C . ALA B 1 86 ? 5.027 -18.156 -2.695 1 98.25 86 ALA B C 1
ATOM 1811 O O . ALA B 1 86 ? 5.309 -17.312 -1.841 1 98.25 86 ALA B O 1
ATOM 1812 N N . ALA B 1 87 ? 4.469 -17.875 -3.875 1 98.44 87 ALA B N 1
ATOM 1813 C CA . ALA B 1 87 ? 4.133 -16.5 -4.211 1 98.44 87 ALA B CA 1
ATOM 1814 C C . ALA B 1 87 ? 3.027 -15.969 -3.301 1 98.44 87 ALA B C 1
ATOM 1816 O O . ALA B 1 87 ? 3.066 -14.812 -2.873 1 98.44 87 ALA B O 1
ATOM 1817 N N . LEU B 1 88 ? 2.041 -16.766 -3.018 1 98.44 88 LEU B N 1
ATOM 1818 C CA . LEU B 1 88 ? 0.945 -16.375 -2.139 1 98.44 88 LEU B CA 1
ATOM 1819 C C . LEU B 1 88 ? 1.449 -16.125 -0.721 1 98.44 88 LEU B C 1
ATOM 1821 O O . LEU B 1 88 ? 1.035 -15.156 -0.072 1 98.44 88 LEU B O 1
ATOM 1825 N N . ALA B 1 89 ? 2.35 -16.984 -0.24 1 98.25 89 ALA B N 1
ATOM 1826 C CA . ALA B 1 89 ? 2.945 -16.781 1.077 1 98.25 89 ALA B CA 1
ATOM 1827 C C . ALA B 1 89 ? 3.703 -15.453 1.135 1 98.25 89 ALA B C 1
ATOM 1829 O O . ALA B 1 89 ? 3.584 -14.711 2.109 1 98.25 89 ALA B O 1
ATOM 1830 N N . LEU B 1 90 ? 4.461 -15.219 0.12 1 98.25 90 LEU B N 1
ATOM 1831 C CA . LEU B 1 90 ? 5.207 -13.969 0.026 1 98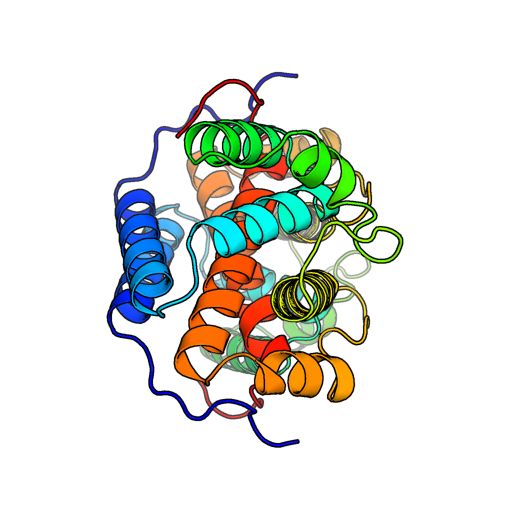.25 90 LEU B CA 1
ATOM 1832 C C . LEU B 1 90 ? 4.266 -12.773 0.011 1 98.25 90 LEU B C 1
ATOM 1834 O O . LEU B 1 90 ? 4.496 -11.781 0.715 1 98.25 90 LEU B O 1
ATOM 1838 N N . ALA B 1 91 ? 3.209 -12.867 -0.799 1 98.38 91 ALA B N 1
ATOM 1839 C CA . ALA B 1 91 ? 2.248 -11.773 -0.925 1 98.38 91 ALA B CA 1
ATOM 1840 C C . ALA B 1 91 ? 1.57 -11.484 0.41 1 98.38 91 ALA B C 1
ATOM 1842 O O . ALA B 1 91 ? 1.42 -10.32 0.796 1 98.38 91 ALA B O 1
ATOM 1843 N N . GLU B 1 92 ? 1.167 -12.5 1.142 1 97.88 92 GLU B N 1
ATOM 1844 C CA . GLU B 1 92 ? 0.532 -12.32 2.445 1 97.88 92 GLU B CA 1
ATOM 1845 C C . GLU B 1 92 ? 1.486 -11.664 3.438 1 97.88 92 GLU B C 1
ATOM 1847 O O . GLU B 1 92 ? 1.106 -10.727 4.145 1 97.88 92 GLU B O 1
ATOM 1852 N N . ALA B 1 93 ? 2.691 -12.195 3.432 1 97.88 93 ALA B N 1
ATOM 1853 C CA . ALA B 1 93 ? 3.68 -11.688 4.379 1 97.88 93 ALA B CA 1
ATOM 1854 C C . ALA B 1 93 ? 4.031 -10.234 4.074 1 97.88 93 ALA B C 1
ATOM 1856 O O . ALA B 1 93 ? 4.16 -9.414 4.988 1 97.88 93 ALA B O 1
ATOM 1857 N N . ALA B 1 94 ? 4.195 -9.914 2.783 1 97.38 94 ALA B N 1
ATOM 1858 C CA . ALA B 1 94 ? 4.547 -8.555 2.383 1 97.38 94 ALA B CA 1
ATOM 1859 C C . ALA B 1 94 ? 3.4 -7.582 2.662 1 97.38 94 ALA B C 1
ATOM 1861 O O . ALA B 1 94 ? 3.621 -6.383 2.824 1 97.38 94 ALA B O 1
ATOM 1862 N N . THR B 1 95 ? 2.184 -8.062 2.639 1 97.88 95 THR B N 1
ATOM 1863 C CA . THR B 1 95 ? 1.006 -7.238 2.9 1 97.88 95 THR B CA 1
ATOM 1864 C C . THR B 1 95 ? 0.833 -7.004 4.398 1 97.88 95 THR B C 1
ATOM 1866 O O . THR B 1 95 ? 0.537 -5.887 4.824 1 97.88 95 THR B O 1
ATOM 1869 N N . ARG B 1 96 ? 1.09 -8.062 5.223 1 96.62 96 ARG B N 1
ATOM 1870 C CA . ARG B 1 96 ? 0.84 -8.016 6.66 1 96.62 96 ARG B CA 1
ATOM 1871 C C . ARG B 1 96 ? 2.084 -7.566 7.418 1 96.62 96 ARG B C 1
ATOM 1873 O O . ARG B 1 96 ? 2.746 -8.375 8.07 1 96.62 96 ARG B O 1
ATOM 1880 N N . ILE B 1 97 ? 2.322 -6.258 7.473 1 95.06 97 ILE B N 1
ATOM 1881 C CA . ILE B 1 97 ? 3.562 -5.789 8.078 1 95.06 97 ILE B CA 1
ATOM 1882 C C . ILE B 1 97 ? 3.25 -4.773 9.172 1 95.06 97 ILE B C 1
ATOM 1884 O O . ILE B 1 97 ? 4.16 -4.227 9.805 1 95.06 97 ILE B O 1
ATOM 1888 N N . GLN B 1 98 ? 2.055 -4.5 9.453 1 93.81 98 GLN B N 1
ATOM 1889 C CA . GLN B 1 98 ? 1.687 -3.4 10.336 1 93.81 98 GLN B CA 1
ATOM 1890 C C . GLN B 1 98 ? 1.979 -3.744 11.797 1 93.81 98 GLN B C 1
ATOM 1892 O O . GLN B 1 98 ? 1.891 -4.906 12.195 1 93.81 98 GLN B O 1
ATOM 1897 N N . ASP B 1 99 ? 2.352 -2.736 12.602 1 93.5 99 ASP B N 1
ATOM 1898 C CA . ASP B 1 99 ? 2.398 -2.725 14.062 1 93.5 99 ASP B CA 1
ATOM 1899 C C . ASP B 1 99 ? 3.281 -3.852 14.586 1 93.5 99 ASP B C 1
ATOM 1901 O O . ASP B 1 99 ? 2.869 -4.609 15.469 1 93.5 99 ASP B O 1
ATOM 1905 N N . GLY B 1 100 ? 4.438 -4.051 13.953 1 88 100 GLY B N 1
ATOM 1906 C CA . GLY B 1 100 ? 5.465 -4.938 14.469 1 88 100 GLY B CA 1
ATOM 1907 C C . GLY B 1 100 ? 5.375 -6.344 13.906 1 88 100 GLY B C 1
ATOM 1908 O O . GLY B 1 100 ? 6.137 -7.23 14.305 1 88 100 GLY B O 1
ATOM 1909 N N . ALA B 1 101 ? 4.395 -6.598 13.016 1 93 101 ALA B N 1
ATOM 1910 C CA . ALA B 1 101 ? 4.332 -7.902 12.359 1 93 101 ALA B CA 1
ATOM 1911 C C . ALA B 1 101 ? 5.66 -8.242 11.688 1 93 101 ALA B C 1
ATOM 1913 O O . ALA B 1 101 ? 6.328 -7.359 11.141 1 93 101 ALA B O 1
ATOM 1914 N N . PRO B 1 102 ? 6.043 -9.461 11.594 1 92.88 102 PRO B N 1
ATOM 1915 C CA . PRO B 1 102 ? 7.355 -9.836 11.055 1 92.88 102 PRO B CA 1
ATOM 1916 C C . PRO B 1 102 ? 7.48 -9.562 9.562 1 92.88 102 PRO B C 1
ATOM 1918 O O . PRO B 1 102 ? 8.562 -9.219 9.078 1 92.88 102 PRO B O 1
ATOM 1921 N N . GLY B 1 103 ? 6.391 -9.688 8.859 1 95.56 103 GLY B N 1
ATOM 1922 C CA . GLY B 1 103 ? 6.453 -9.531 7.414 1 95.56 103 GLY B CA 1
ATOM 1923 C C . GLY B 1 103 ? 7.137 -10.695 6.719 1 95.56 103 GLY B C 1
ATOM 1924 O O . GLY B 1 103 ? 6.898 -11.852 7.059 1 95.56 103 GLY B O 1
ATOM 1925 N N . VAL B 1 104 ? 7.922 -10.391 5.719 1 96.62 104 VAL B N 1
ATOM 1926 C CA . VAL B 1 104 ? 8.609 -11.414 4.934 1 96.62 104 VAL B CA 1
ATOM 1927 C C . VAL B 1 104 ? 9.828 -11.914 5.695 1 96.62 104 VAL B C 1
ATOM 1929 O O . VAL B 1 104 ? 10.852 -11.234 5.758 1 96.62 104 VAL B O 1
ATOM 1932 N N . THR B 1 105 ? 9.727 -13.055 6.254 1 96.44 105 THR B N 1
ATOM 1933 C CA . THR B 1 105 ? 10.844 -13.672 6.949 1 96.44 105 THR B CA 1
ATOM 1934 C C . THR B 1 105 ? 11.828 -14.281 5.953 1 96.44 105 THR B C 1
ATOM 1936 O O . THR B 1 105 ? 11.531 -14.375 4.758 1 96.44 105 THR B O 1
ATOM 1939 N N . ASP B 1 106 ? 12.984 -14.703 6.438 1 95.75 106 ASP B N 1
ATOM 1940 C CA . ASP B 1 106 ? 13.961 -15.367 5.574 1 95.75 106 ASP B CA 1
ATOM 1941 C C . ASP B 1 106 ? 13.375 -16.641 4.973 1 95.75 106 ASP B C 1
ATOM 1943 O O . ASP B 1 106 ? 13.617 -16.938 3.801 1 95.75 106 ASP B O 1
ATOM 1947 N N . GLU B 1 107 ? 12.602 -17.344 5.75 1 97 107 GLU B N 1
ATOM 1948 C CA . GLU B 1 107 ? 12 -18.594 5.281 1 97 107 GLU B CA 1
ATOM 1949 C C . GLU B 1 107 ? 11.031 -18.344 4.125 1 97 107 GLU B C 1
ATOM 1951 O O . GLU B 1 107 ? 11.07 -19.047 3.117 1 97 107 GLU B O 1
ATOM 1956 N N . ILE B 1 108 ? 10.258 -17.375 4.242 1 97.31 108 ILE B N 1
ATOM 1957 C CA . ILE B 1 108 ? 9.281 -17.047 3.211 1 97.31 108 ILE B CA 1
ATOM 1958 C C . ILE B 1 108 ? 10 -16.562 1.953 1 97.31 108 ILE B C 1
ATOM 1960 O O . ILE B 1 108 ? 9.664 -16.984 0.841 1 97.31 108 ILE B O 1
ATOM 1964 N N . TRP B 1 109 ? 11.008 -15.719 2.141 1 97.06 109 TRP B N 1
ATOM 1965 C CA . TRP B 1 109 ? 11.781 -15.203 1.011 1 97.06 109 TRP B CA 1
ATOM 1966 C C . TRP B 1 109 ? 12.484 -16.328 0.273 1 97.06 109 TRP B C 1
ATOM 1968 O O . TRP B 1 109 ? 12.398 -16.438 -0.954 1 97.06 109 TRP B O 1
ATOM 1978 N N . ASP B 1 110 ? 13.102 -17.156 1.041 1 97.12 110 ASP B N 1
ATOM 1979 C CA . ASP B 1 110 ? 13.859 -18.25 0.456 1 97.12 110 ASP B CA 1
ATOM 1980 C C . ASP B 1 110 ? 12.93 -19.219 -0.28 1 97.12 110 ASP B C 1
ATOM 1982 O O . ASP B 1 110 ? 13.289 -19.75 -1.334 1 97.12 110 ASP B O 1
ATOM 1986 N N . GLY B 1 111 ? 11.773 -19.484 0.304 1 97.5 111 GLY B N 1
ATOM 1987 C CA . GLY B 1 111 ? 10.781 -20.312 -0.364 1 97.5 111 GLY B CA 1
ATOM 1988 C C . GLY B 1 111 ? 10.367 -19.781 -1.719 1 97.5 111 GLY B C 1
ATOM 1989 O O . GLY B 1 111 ? 10.25 -20.531 -2.684 1 97.5 111 GLY B O 1
ATOM 1990 N N . ALA B 1 112 ? 10.188 -18.5 -1.845 1 97.75 112 ALA B N 1
ATOM 1991 C CA . ALA B 1 112 ? 9.828 -17.875 -3.115 1 97.75 112 ALA B CA 1
ATOM 1992 C C . ALA B 1 112 ? 11.016 -17.859 -4.074 1 97.75 112 ALA B C 1
ATOM 1994 O O . ALA B 1 112 ? 10.859 -18.109 -5.273 1 97.75 112 ALA B O 1
ATOM 1995 N N . ALA B 1 113 ? 12.195 -17.609 -3.516 1 96.94 113 ALA B N 1
ATOM 1996 C CA . ALA B 1 113 ? 13.406 -17.469 -4.324 1 96.94 113 ALA B CA 1
ATOM 1997 C C . ALA B 1 113 ? 13.805 -18.812 -4.941 1 96.94 113 ALA B C 1
ATOM 1999 O O . ALA B 1 113 ? 14.609 -18.859 -5.871 1 96.94 113 ALA B O 1
ATOM 2000 N N . GLU B 1 114 ? 13.258 -19.875 -4.418 1 97.44 114 GLU B N 1
ATOM 2001 C CA . GLU B 1 114 ? 13.469 -21.188 -5.012 1 97.44 114 GLU B CA 1
ATOM 2002 C C . GLU B 1 114 ? 12.75 -21.312 -6.355 1 97.44 114 GLU B C 1
ATOM 2004 O O . GLU B 1 114 ? 13.133 -22.125 -7.203 1 97.44 114 GLU B O 1
ATOM 2009 N N . HIS B 1 115 ? 11.781 -20.516 -6.598 1 97.75 115 HIS B N 1
ATOM 2010 C CA . HIS B 1 115 ? 10.914 -20.672 -7.762 1 97.75 115 HIS B CA 1
ATOM 2011 C C . HIS B 1 115 ? 11.031 -19.5 -8.711 1 97.75 115 HIS B C 1
ATOM 2013 O O . HIS B 1 115 ? 10.711 -19.609 -9.898 1 97.75 115 HIS B O 1
ATOM 2019 N N . PHE B 1 116 ? 11.453 -18.375 -8.195 1 97.62 116 PHE B N 1
ATOM 2020 C CA . PHE B 1 116 ? 11.477 -17.141 -8.977 1 97.62 116 PHE B CA 1
ATOM 2021 C C . PHE B 1 116 ? 12.859 -16.5 -8.93 1 97.62 116 PHE B C 1
ATOM 2023 O O . PHE B 1 116 ? 13.492 -16.469 -7.879 1 97.62 116 PHE B O 1
ATOM 2030 N N . ASP B 1 117 ? 13.266 -15.992 -10.07 1 96.38 117 ASP B N 1
ATOM 2031 C CA . ASP B 1 117 ? 14.523 -15.242 -10.07 1 96.38 117 ASP B CA 1
ATOM 2032 C C . ASP B 1 117 ? 14.312 -13.812 -9.578 1 96.38 117 ASP B C 1
ATOM 2034 O O . ASP B 1 117 ? 13.195 -13.43 -9.227 1 96.38 117 ASP B O 1
ATOM 2038 N N . GLU B 1 118 ? 15.344 -13.078 -9.5 1 94.88 118 GLU B N 1
ATOM 2039 C CA . GLU B 1 118 ? 15.297 -11.75 -8.891 1 94.88 118 GLU B CA 1
ATOM 2040 C C . GLU B 1 118 ? 14.328 -10.836 -9.641 1 94.88 118 GLU B C 1
ATOM 2042 O O . GLU B 1 118 ? 13.594 -10.07 -9.016 1 94.88 118 GLU B O 1
ATOM 2047 N N . LYS B 1 119 ? 14.352 -10.914 -10.953 1 94.69 119 LYS B N 1
ATOM 2048 C CA . LYS B 1 119 ? 13.453 -10.094 -11.758 1 94.69 119 LYS B CA 1
ATOM 2049 C C . LYS B 1 119 ? 11.992 -10.453 -11.484 1 94.69 119 LYS B C 1
ATOM 2051 O O . LYS B 1 119 ? 11.148 -9.57 -11.336 1 94.69 119 LYS B O 1
ATOM 2056 N N . GLN B 1 120 ? 11.727 -11.695 -11.391 1 97.12 120 GLN B N 1
ATOM 2057 C CA . GLN B 1 120 ? 10.375 -12.172 -11.109 1 97.12 120 GLN B CA 1
ATOM 2058 C C . GLN B 1 120 ? 9.938 -11.797 -9.695 1 97.12 120 GLN B C 1
ATOM 2060 O O . GLN B 1 120 ? 8.797 -11.383 -9.484 1 97.12 120 GLN B O 1
ATOM 2065 N N . LEU B 1 121 ? 10.852 -11.93 -8.75 1 97.12 121 LEU B N 1
ATOM 2066 C CA . LEU B 1 121 ? 10.555 -11.531 -7.379 1 97.12 121 LEU B CA 1
ATOM 2067 C C . LEU B 1 121 ? 10.242 -10.039 -7.305 1 97.12 121 LEU B C 1
ATOM 2069 O O . LEU B 1 121 ? 9.32 -9.625 -6.59 1 97.12 121 LEU B O 1
ATOM 2073 N N . GLY B 1 122 ? 10.992 -9.273 -8.055 1 95.81 122 GLY B N 1
ATOM 2074 C CA . GLY B 1 122 ? 10.695 -7.852 -8.133 1 95.81 122 GLY B CA 1
ATOM 2075 C C . GLY B 1 122 ? 9.312 -7.559 -8.672 1 95.81 122 GLY B C 1
ATOM 2076 O O . GLY B 1 122 ? 8.594 -6.707 -8.141 1 95.81 122 GLY B O 1
ATOM 2077 N N . ALA B 1 123 ? 8.938 -8.227 -9.695 1 96.75 123 ALA B N 1
ATOM 2078 C CA . ALA B 1 123 ? 7.617 -8.039 -10.297 1 96.75 123 ALA B CA 1
ATOM 2079 C C . ALA B 1 123 ? 6.508 -8.438 -9.328 1 96.75 123 ALA B C 1
ATOM 2081 O O . ALA B 1 123 ? 5.484 -7.758 -9.234 1 96.75 123 ALA B O 1
ATOM 2082 N N . ILE B 1 124 ? 6.727 -9.508 -8.625 1 97.94 124 ILE B N 1
ATOM 2083 C CA . ILE B 1 124 ? 5.758 -9.977 -7.641 1 97.94 124 ILE B CA 1
ATOM 2084 C C . ILE B 1 124 ? 5.582 -8.93 -6.547 1 97.94 124 ILE B C 1
ATOM 2086 O O . ILE B 1 124 ? 4.457 -8.547 -6.211 1 97.94 124 ILE B O 1
ATOM 2090 N N . LEU B 1 125 ? 6.68 -8.453 -6.031 1 96.94 125 LEU B N 1
ATOM 2091 C CA . LEU B 1 125 ? 6.609 -7.469 -4.957 1 96.94 125 LEU B CA 1
ATOM 2092 C C . LEU B 1 125 ? 5.973 -6.176 -5.453 1 96.94 125 LEU B C 1
ATOM 2094 O O . LEU B 1 125 ? 5.223 -5.527 -4.719 1 96.94 125 LEU B O 1
ATOM 2098 N N . LEU B 1 126 ? 6.293 -5.809 -6.711 1 96.88 126 LEU B N 1
ATOM 2099 C CA . LEU B 1 126 ? 5.691 -4.609 -7.281 1 96.88 126 LEU B CA 1
ATOM 2100 C C . LEU B 1 126 ? 4.18 -4.777 -7.422 1 96.88 126 LEU B C 1
ATOM 2102 O O . LEU B 1 126 ? 3.422 -3.846 -7.141 1 96.88 126 LEU B O 1
ATOM 2106 N N . GLU B 1 127 ? 3.717 -5.898 -7.84 1 97.62 127 GLU B N 1
ATOM 2107 C CA . GLU B 1 127 ? 2.289 -6.184 -7.934 1 97.62 127 GLU B CA 1
ATOM 2108 C C . GLU B 1 127 ? 1.619 -6.098 -6.566 1 97.62 127 GLU B C 1
ATOM 2110 O O . GLU B 1 127 ? 0.559 -5.488 -6.422 1 97.62 127 GLU B O 1
ATOM 2115 N N . VAL B 1 128 ? 2.268 -6.727 -5.609 1 98.19 128 VAL B N 1
ATOM 2116 C CA . VAL B 1 128 ? 1.728 -6.727 -4.254 1 98.19 128 VAL B CA 1
ATOM 2117 C C . VAL B 1 128 ? 1.667 -5.297 -3.723 1 98.19 128 VAL B C 1
ATOM 2119 O O . VAL B 1 128 ? 0.656 -4.883 -3.15 1 98.19 128 VAL B O 1
ATOM 2122 N N . SER B 1 129 ? 2.742 -4.543 -3.904 1 98 129 SER B N 1
ATOM 2123 C CA . SER B 1 129 ? 2.803 -3.16 -3.439 1 98 129 SER B CA 1
ATOM 2124 C C . SER B 1 129 ? 1.751 -2.297 -4.129 1 98 129 SER B C 1
ATOM 2126 O O . SER B 1 129 ? 1.07 -1.501 -3.479 1 98 129 SER B O 1
ATOM 2128 N N . LEU B 1 130 ? 1.614 -2.393 -5.418 1 97.38 130 LEU B N 1
ATOM 2129 C CA . LEU B 1 130 ? 0.632 -1.617 -6.172 1 97.38 130 LEU B CA 1
ATOM 2130 C C . LEU B 1 130 ? -0.786 -1.974 -5.738 1 97.38 130 LEU B C 1
ATOM 2132 O O . LEU B 1 130 ? -1.642 -1.094 -5.617 1 97.38 130 LEU B O 1
ATOM 2136 N N . THR B 1 131 ? -1.062 -3.254 -5.547 1 97.69 131 THR B N 1
ATOM 2137 C CA . THR B 1 131 ? -2.375 -3.68 -5.07 1 97.69 131 THR B CA 1
ATOM 2138 C C . THR B 1 131 ? -2.695 -3.041 -3.723 1 97.69 131 THR B C 1
ATOM 2140 O O . THR B 1 131 ? -3.805 -2.545 -3.514 1 97.69 131 THR B O 1
ATOM 2143 N N . ASN B 1 132 ? -1.686 -3.061 -2.82 1 97.38 132 ASN B N 1
ATOM 2144 C CA . ASN B 1 132 ? -1.88 -2.418 -1.524 1 97.38 132 ASN B CA 1
ATOM 2145 C C . ASN B 1 132 ? -2.127 -0.919 -1.675 1 97.38 132 ASN B C 1
ATOM 2147 O O . ASN B 1 132 ? -2.885 -0.33 -0.901 1 97.38 132 ASN B O 1
ATOM 2151 N N . PHE B 1 133 ? -1.451 -0.292 -2.656 1 96.56 133 PHE B N 1
ATOM 2152 C CA . PHE B 1 133 ? -1.681 1.108 -2.988 1 96.56 133 PHE B CA 1
ATOM 2153 C C . PHE B 1 133 ? -3.143 1.349 -3.342 1 96.56 133 PHE B C 1
ATOM 2155 O O . PHE B 1 133 ? -3.785 2.238 -2.779 1 96.56 133 PHE B O 1
ATOM 2162 N N . PHE B 1 134 ? -3.754 0.534 -4.176 1 94.81 134 PHE B N 1
ATOM 2163 C CA . PHE B 1 134 ? -5.148 0.661 -4.582 1 94.81 134 PHE B CA 1
ATOM 2164 C C . PHE B 1 134 ? -6.082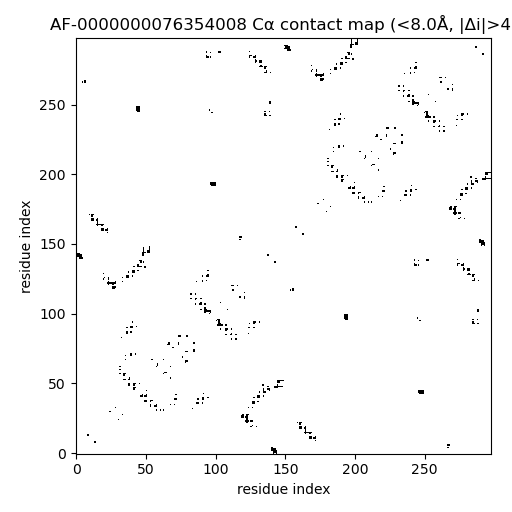 0.419 -3.402 1 94.81 134 PHE B C 1
ATOM 2166 O O . PHE B 1 134 ? -7.066 1.138 -3.227 1 94.81 134 PHE B O 1
ATOM 2173 N N . ASN B 1 135 ? -5.789 -0.586 -2.646 1 96.38 135 ASN B N 1
ATOM 2174 C CA . ASN B 1 135 ? -6.684 -0.974 -1.56 1 96.38 135 ASN B CA 1
ATOM 2175 C C . ASN B 1 135 ? -6.852 0.152 -0.544 1 96.38 135 ASN B C 1
ATOM 2177 O O . ASN B 1 135 ? -7.957 0.39 -0.053 1 96.38 135 ASN B O 1
ATOM 2181 N N . ARG B 1 136 ? -5.73 0.842 -0.241 1 95 136 ARG B N 1
ATOM 2182 C CA . ARG B 1 136 ? -5.797 1.905 0.756 1 95 136 ARG B CA 1
ATOM 2183 C C . ARG B 1 136 ? -6.602 3.092 0.238 1 95 136 ARG B C 1
ATOM 2185 O O . ARG B 1 136 ? -7.363 3.707 0.987 1 95 136 ARG B O 1
ATOM 2192 N N . SER B 1 137 ? -6.457 3.369 -1 1 93.31 137 SER B N 1
ATOM 2193 C CA . SER B 1 137 ? -7.203 4.477 -1.587 1 93.31 137 SER B CA 1
ATOM 2194 C C . SER B 1 137 ? -8.68 4.125 -1.745 1 93.31 137 SER B C 1
ATOM 2196 O O . SER B 1 137 ? -9.555 4.887 -1.325 1 93.31 137 SER B O 1
ATOM 2198 N N . ASN B 1 138 ? -8.984 2.961 -2.273 1 92.69 138 ASN B N 1
ATOM 2199 C CA . ASN B 1 138 ? -10.352 2.553 -2.564 1 92.69 138 ASN B CA 1
ATOM 2200 C C . ASN B 1 138 ? -11.18 2.396 -1.289 1 92.69 138 ASN B C 1
ATOM 2202 O O . ASN B 1 138 ? -12.336 2.818 -1.236 1 92.69 138 ASN B O 1
ATOM 2206 N N . ARG B 1 139 ? -10.57 1.761 -0.314 1 92.81 139 ARG B N 1
ATOM 2207 C CA . ARG B 1 139 ? -11.305 1.582 0.936 1 92.81 139 ARG B CA 1
ATOM 2208 C C . ARG B 1 139 ? -11.609 2.928 1.587 1 92.81 139 ARG B C 1
ATOM 2210 O O . ARG B 1 139 ? -12.695 3.121 2.143 1 92.81 139 ARG B O 1
ATOM 2217 N N . ALA B 1 140 ? -10.68 3.836 1.532 1 92.31 140 ALA B N 1
ATOM 2218 C CA . ALA B 1 140 ? -10.844 5.129 2.188 1 92.31 140 ALA B CA 1
ATOM 2219 C C . ALA B 1 140 ? -11.984 5.922 1.555 1 92.31 140 ALA B C 1
ATOM 2221 O O . ALA B 1 140 ? -12.758 6.578 2.258 1 92.31 140 ALA B O 1
ATOM 2222 N N . VAL B 1 141 ? -12.148 5.836 0.208 1 91.19 141 VAL B N 1
ATOM 2223 C CA . VAL B 1 141 ? -13.133 6.668 -0.473 1 91.19 141 VAL B CA 1
ATOM 2224 C C . VAL B 1 141 ? -14.414 5.863 -0.704 1 91.19 141 VAL B C 1
ATOM 2226 O O . VAL B 1 141 ? -15.352 6.348 -1.341 1 91.19 141 VAL B O 1
ATOM 2229 N N . ARG B 1 142 ? -14.43 4.641 -0.223 1 88.88 142 ARG B N 1
ATOM 2230 C CA . ARG B 1 142 ? -15.586 3.754 -0.349 1 88.88 142 ARG B CA 1
ATOM 2231 C C . ARG B 1 142 ? -15.953 3.539 -1.813 1 88.88 142 ARG B C 1
ATOM 2233 O O . ARG B 1 142 ? -17.109 3.666 -2.193 1 88.88 142 ARG B O 1
ATOM 2240 N N . GLU B 1 143 ? -14.898 3.295 -2.529 1 83.5 143 GLU B N 1
ATOM 2241 C CA . GLU B 1 143 ? -15.164 2.904 -3.91 1 83.5 143 GLU B CA 1
ATOM 2242 C C . GLU B 1 143 ? -15.992 1.627 -3.971 1 83.5 143 GLU B C 1
ATOM 2244 O O . GLU B 1 143 ? -15.758 0.688 -3.209 1 83.5 143 GLU B O 1
ATOM 2249 N N . GLN B 1 144 ? -16.969 1.606 -4.812 1 80.62 144 GLN B N 1
ATOM 2250 C CA . GLN B 1 144 ? -17.891 0.477 -4.855 1 80.62 144 GLN B CA 1
ATOM 2251 C C . GLN B 1 144 ? -17.5 -0.517 -5.941 1 80.62 144 GLN B C 1
ATOM 2253 O O . GLN B 1 144 ? -16.953 -0.128 -6.98 1 80.62 144 GLN B O 1
ATOM 2258 N N . ALA B 1 145 ? -17.781 -1.73 -5.539 1 80.75 145 ALA B N 1
ATOM 2259 C CA . ALA B 1 145 ? -17.625 -2.77 -6.555 1 80.75 145 ALA B CA 1
ATOM 2260 C C . ALA B 1 145 ? -18.609 -2.57 -7.695 1 80.75 145 ALA B C 1
ATOM 2262 O O . ALA B 1 145 ? -19.672 -1.969 -7.508 1 80.75 145 ALA B O 1
ATOM 2263 N N . GLY B 1 146 ? -18.281 -3.062 -8.891 1 71.62 146 GLY B N 1
ATOM 2264 C CA . GLY B 1 146 ? -19.203 -3.02 -10.016 1 71.62 146 GLY B CA 1
ATOM 2265 C C . GLY B 1 146 ? -18.609 -2.332 -11.234 1 71.62 146 GLY B C 1
ATOM 2266 O O . GLY B 1 146 ? -19.141 -2.471 -12.344 1 71.62 146 GLY B O 1
ATOM 2267 N N . LYS B 1 147 ? -17.781 -1.281 -10.953 1 60.75 147 LYS B N 1
ATOM 2268 C CA . LYS B 1 147 ? -17.109 -0.709 -12.109 1 60.75 147 LYS B CA 1
ATOM 2269 C C . LYS B 1 147 ? -15.742 -1.36 -12.32 1 60.75 147 LYS B C 1
ATOM 2271 O O . LYS B 1 147 ? -15.102 -1.794 -11.367 1 60.75 147 LYS B O 1
ATOM 2276 N N . THR B 1 148 ? -15.422 -1.945 -13.555 1 57.41 148 THR B N 1
ATOM 2277 C CA . THR B 1 148 ? -14.078 -2.43 -13.852 1 57.41 148 THR B CA 1
ATOM 2278 C C . THR B 1 148 ? -13.242 -1.335 -14.508 1 57.41 148 THR B C 1
ATOM 2280 O O . THR B 1 148 ? -13.773 -0.499 -15.242 1 57.41 148 THR B O 1
ATOM 2283 N N . TRP B 1 149 ? -12.023 -1.171 -13.961 1 56.38 149 TRP B N 1
ATOM 2284 C CA . TRP B 1 149 ? -11.164 -0.16 -14.57 1 56.38 149 TRP B CA 1
ATOM 2285 C C . TRP B 1 149 ? -10.336 -0.756 -15.703 1 56.38 149 TRP B C 1
ATOM 2287 O O . TRP B 1 149 ? -10.016 -1.947 -15.68 1 56.38 149 TRP B O 1
#

Sequence (298 aa):
MEARMKAAANPDVTTAIQHLYKAIHSGGVDHRLLGLLHLRVSQINGCSPCVHASVVAARKAGESDDRLHNVVAWRETPFYSEEERAALALAEAATRIQDGAPGVTDEIWDGAAEHFDEKQLGAILLEVSLTNFFNRSNRAVREQAGKTWMEARMKAAANPDVTTAIQHLYKAIHSGGVDHRL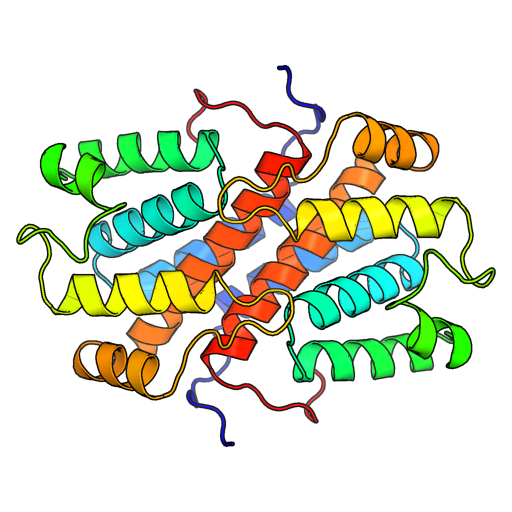LGLLHLRVSQINGCSPCVHASVVAARKAGESDDRLHNVVAWRETPFYSEEERAALALAEAATRIQDGAPGVTDEIWDGAAEHFDEKQLGAILLEVSLTNFFNRSNRAVREQAGKTW

Nearest PDB structures (foldseek):
  2gmy-assembly1_C  TM=8.993E-01  e=1.796E-09  Agrobacterium fabrum str. C58
  7xw1-assembly1_A  TM=9.445E-01  e=1.062E-08  Pseudomonas aeruginosa
  6ohi-assembly1_B  TM=8.836E-01  e=2.388E-05  Marinomonas mediterranea MMB-1
  6ohj-assembly1_B  TM=8.738E-01  e=5.114E-05  Marinomonas mediterranea MMB-1
  3lvy-assembly2_D  TM=8.358E-01  e=1.670E-02  Streptococcus mutans